Protein AF-A0A966WCS8-F1 (afdb_monomer_lite)

Structure (mmCIF, N/CA/C/O backbone):
data_AF-A0A966WCS8-F1
#
_entry.id   AF-A0A966WCS8-F1
#
loop_
_atom_site.group_PDB
_atom_site.id
_atom_site.type_symbol
_atom_site.label_atom_id
_atom_site.label_alt_id
_atom_site.label_comp_id
_atom_site.label_asym_id
_atom_site.label_entity_id
_atom_site.label_seq_id
_atom_site.pdbx_PDB_ins_code
_atom_site.Cartn_x
_atom_site.Cartn_y
_atom_site.Cartn_z
_atom_site.occupancy
_atom_site.B_iso_or_equiv
_atom_site.auth_seq_id
_atom_site.auth_comp_id
_atom_site.auth_asym_id
_atom_site.auth_atom_id
_atom_site.pdbx_PDB_model_num
ATOM 1 N N . MET A 1 1 ? 4.213 -10.749 -6.401 1.00 36.12 1 MET A N 1
ATOM 2 C CA . MET A 1 1 ? 3.581 -10.510 -7.724 1.00 36.12 1 MET A CA 1
ATOM 3 C C . MET A 1 1 ? 4.332 -9.460 -8.571 1.00 36.12 1 MET A C 1
ATOM 5 O O . MET A 1 1 ? 3.714 -8.663 -9.260 1.00 36.12 1 MET A O 1
ATOM 9 N N . THR A 1 2 ? 5.672 -9.452 -8.584 1.00 39.19 2 THR A N 1
ATOM 10 C CA . THR A 1 2 ? 6.488 -8.408 -9.252 1.00 39.19 2 THR A CA 1
ATOM 11 C C . THR A 1 2 ? 7.132 -8.843 -10.578 1.00 39.19 2 THR A C 1
ATOM 13 O O . THR A 1 2 ? 7.713 -8.009 -11.270 1.00 39.19 2 THR A O 1
ATOM 16 N N . GLU A 1 3 ? 6.999 -10.107 -10.990 1.00 34.00 3 GLU A N 1
ATOM 17 C CA . GLU A 1 3 ? 7.641 -10.619 -12.215 1.00 34.00 3 GLU A CA 1
ATOM 18 C C . GLU A 1 3 ? 6.890 -10.271 -13.515 1.00 34.00 3 GLU A C 1
ATOM 20 O O . GLU A 1 3 ? 7.510 -10.094 -14.566 1.00 34.00 3 GLU A O 1
ATOM 25 N N . SER A 1 4 ? 5.571 -10.062 -13.472 1.00 37.69 4 SER A N 1
ATOM 26 C CA . SER A 1 4 ? 4.762 -9.793 -14.675 1.00 37.69 4 SER A CA 1
ATOM 27 C C . SER A 1 4 ? 4.913 -8.360 -15.218 1.00 37.69 4 SER A C 1
ATOM 29 O O . SER A 1 4 ? 4.789 -8.132 -16.425 1.00 37.69 4 SER A O 1
ATOM 31 N N . ALA A 1 5 ? 5.249 -7.387 -14.362 1.00 37.53 5 ALA A N 1
ATOM 32 C CA . ALA A 1 5 ? 5.501 -5.999 -14.764 1.00 37.53 5 ALA A CA 1
ATOM 33 C C . ALA A 1 5 ? 6.917 -5.785 -15.335 1.00 37.53 5 ALA A C 1
ATOM 35 O O . ALA A 1 5 ? 7.112 -4.928 -16.201 1.00 37.53 5 ALA A O 1
ATOM 36 N N . LEU A 1 6 ? 7.888 -6.598 -14.902 1.00 37.97 6 LEU A N 1
ATOM 37 C CA . LEU A 1 6 ? 9.251 -6.613 -15.442 1.00 37.97 6 LEU A CA 1
ATOM 38 C C . LEU A 1 6 ? 9.284 -7.152 -16.879 1.00 37.97 6 LEU A C 1
ATOM 40 O O . LEU A 1 6 ? 10.002 -6.610 -17.719 1.00 37.97 6 LEU A O 1
ATOM 44 N N . SER A 1 7 ? 8.449 -8.145 -17.193 1.00 38.69 7 SER A N 1
ATOM 45 C CA . SER A 1 7 ? 8.475 -8.829 -18.491 1.00 38.69 7 SER A CA 1
ATOM 46 C C . SER A 1 7 ? 7.985 -7.952 -19.657 1.00 38.69 7 SER A C 1
ATOM 48 O O . SER A 1 7 ? 8.559 -7.977 -20.741 1.00 38.69 7 SER A O 1
ATOM 50 N N . GLY A 1 8 ? 6.987 -7.085 -19.440 1.00 36.97 8 GLY A N 1
ATOM 51 C CA . GLY A 1 8 ? 6.394 -6.268 -20.512 1.00 36.97 8 GLY A CA 1
ATOM 52 C C . GLY A 1 8 ? 7.256 -5.094 -21.000 1.00 36.97 8 GLY A C 1
ATOM 53 O O . GLY A 1 8 ? 7.259 -4.787 -22.189 1.00 36.97 8 GLY A O 1
ATOM 54 N N . VAL A 1 9 ? 8.007 -4.445 -20.104 1.00 42.06 9 VAL A N 1
ATOM 55 C CA . VAL A 1 9 ? 8.898 -3.317 -20.457 1.00 42.06 9 VAL A CA 1
ATOM 56 C C . VAL A 1 9 ? 10.275 -3.825 -20.889 1.00 42.06 9 VAL A C 1
ATOM 58 O O . VAL A 1 9 ? 10.873 -3.260 -21.808 1.00 42.06 9 VAL A O 1
ATOM 61 N N . ALA A 1 10 ? 10.733 -4.946 -20.314 1.00 39.53 10 ALA A N 1
ATOM 62 C CA . ALA A 1 10 ? 11.854 -5.699 -20.862 1.00 39.53 10 ALA A CA 1
ATOM 63 C C . ALA A 1 10 ? 11.559 -6.138 -22.302 1.00 39.53 10 ALA A C 1
ATOM 65 O O . ALA A 1 10 ? 12.435 -5.996 -23.143 1.00 39.53 10 ALA A O 1
ATOM 66 N N . LEU A 1 11 ? 10.326 -6.545 -22.632 1.00 39.50 11 LEU A N 1
ATOM 67 C CA . LEU A 1 11 ? 9.963 -6.928 -24.000 1.00 39.50 11 LEU A CA 1
ATOM 68 C C . LEU A 1 11 ? 10.114 -5.792 -25.019 1.00 39.50 11 LEU A C 1
ATOM 70 O O . LEU A 1 11 ? 10.495 -6.065 -26.147 1.00 39.50 11 LEU A O 1
ATOM 74 N N . ILE A 1 12 ? 9.850 -4.532 -24.656 1.00 42.00 12 ILE A N 1
ATOM 75 C CA . ILE A 1 12 ? 9.950 -3.399 -25.597 1.00 42.00 12 ILE A CA 1
ATOM 76 C C . ILE A 1 12 ? 11.420 -3.025 -25.837 1.00 42.00 12 ILE A C 1
ATOM 78 O O . ILE A 1 12 ? 11.830 -2.832 -26.981 1.00 42.00 12 ILE A O 1
ATOM 82 N N . GLY A 1 13 ? 12.237 -2.990 -24.778 1.00 37.19 13 GLY A N 1
ATOM 83 C CA . GLY A 1 13 ? 13.679 -2.749 -24.898 1.00 37.19 13 GLY A CA 1
ATOM 84 C C . GLY A 1 13 ? 14.424 -3.913 -25.559 1.00 37.19 13 GLY A C 1
ATOM 85 O O . GLY A 1 13 ? 15.289 -3.692 -26.402 1.00 37.19 13 GLY A O 1
ATOM 86 N N . VAL A 1 14 ? 14.055 -5.155 -25.232 1.00 41.53 14 VAL A N 1
ATOM 87 C CA . VAL A 1 14 ? 14.608 -6.370 -25.845 1.00 41.53 14 VAL A CA 1
ATOM 88 C C . VAL A 1 14 ? 14.119 -6.520 -27.279 1.00 41.53 14 VAL A C 1
ATOM 90 O O . VAL A 1 14 ? 14.928 -6.881 -28.112 1.00 41.53 14 VAL A O 1
ATOM 93 N N . ALA A 1 15 ? 12.876 -6.180 -27.633 1.00 38.44 15 ALA A N 1
ATOM 94 C CA . ALA A 1 15 ? 12.438 -6.208 -29.033 1.00 38.44 15 ALA A CA 1
ATOM 95 C C . ALA A 1 15 ? 13.204 -5.192 -29.892 1.00 38.44 15 ALA A C 1
ATOM 97 O O . ALA A 1 15 ? 13.593 -5.513 -31.009 1.00 38.44 15 ALA A O 1
ATOM 98 N N . PHE A 1 16 ? 13.494 -3.996 -29.371 1.00 39.81 16 PHE A N 1
ATOM 99 C CA . PHE A 1 16 ? 14.262 -2.996 -30.119 1.00 39.81 16 PHE A CA 1
ATOM 100 C C . PHE A 1 16 ? 15.740 -3.400 -30.279 1.00 39.81 16 PHE A C 1
ATOM 102 O O . PHE A 1 16 ? 16.301 -3.299 -31.368 1.00 39.81 16 PHE A O 1
ATOM 109 N N . VAL A 1 17 ? 16.356 -3.940 -29.220 1.00 41.38 17 VAL A N 1
ATOM 110 C CA . VAL A 1 17 ? 17.743 -4.445 -29.245 1.00 41.38 17 VAL A CA 1
ATOM 111 C C . VAL A 1 17 ? 17.863 -5.742 -30.062 1.00 41.38 17 VAL A C 1
ATOM 113 O O . VAL A 1 17 ? 18.801 -5.895 -30.838 1.00 41.38 17 VAL A O 1
ATOM 116 N N . SER A 1 18 ? 16.886 -6.644 -29.973 1.00 39.69 18 SER A N 1
ATOM 117 C CA . SER A 1 18 ? 16.835 -7.927 -30.691 1.00 39.69 18 SER A CA 1
ATOM 118 C C . SER A 1 18 ? 16.446 -7.776 -32.165 1.00 39.69 18 SER A C 1
ATOM 120 O O . SER A 1 18 ? 16.654 -8.701 -32.935 1.00 39.69 18 SER A O 1
ATOM 122 N N . VAL A 1 19 ? 15.936 -6.616 -32.598 1.00 42.25 19 VAL A N 1
ATOM 123 C CA . VAL A 1 19 ? 15.795 -6.270 -34.026 1.00 42.25 19 VAL A CA 1
ATOM 124 C C . VAL A 1 19 ? 17.042 -5.543 -34.540 1.00 42.25 19 VAL A C 1
ATOM 126 O O . VAL A 1 19 ? 17.493 -5.816 -35.650 1.00 42.25 19 VAL A O 1
ATOM 129 N N . ALA A 1 20 ? 17.664 -4.678 -33.733 1.00 42.25 20 ALA A N 1
ATOM 130 C CA . ALA A 1 20 ? 18.886 -3.976 -34.128 1.00 42.25 20 ALA A CA 1
ATOM 131 C C . ALA A 1 20 ? 20.083 -4.927 -34.318 1.00 42.25 20 ALA A C 1
ATOM 133 O O . ALA A 1 20 ? 20.841 -4.772 -35.273 1.00 42.25 20 ALA A O 1
ATOM 134 N N . ILE A 1 21 ? 20.229 -5.943 -33.460 1.00 42.12 21 ILE A N 1
ATOM 135 C CA . ILE A 1 21 ? 21.341 -6.906 -33.499 1.00 42.12 21 ILE A CA 1
ATOM 136 C C . ILE A 1 21 ? 21.350 -7.774 -34.777 1.00 42.12 21 ILE A C 1
ATOM 138 O O . ILE A 1 21 ? 22.389 -7.800 -35.429 1.00 42.12 21 ILE A O 1
ATOM 142 N N . PRO A 1 22 ? 20.263 -8.443 -35.214 1.00 42.22 22 PRO A N 1
ATOM 143 C CA . PRO A 1 22 ? 20.252 -9.212 -36.461 1.00 42.22 22 PRO A CA 1
ATOM 144 C C . PRO A 1 22 ? 20.226 -8.337 -37.718 1.00 42.22 22 PRO A C 1
ATOM 146 O O . PRO A 1 22 ? 20.652 -8.805 -38.766 1.00 42.22 22 PRO A O 1
ATOM 149 N N . VAL A 1 23 ? 19.805 -7.068 -37.645 1.00 44.75 23 VAL A N 1
ATOM 150 C CA . VAL A 1 23 ? 19.958 -6.124 -38.770 1.00 44.75 23 VAL A CA 1
ATOM 151 C C . VAL A 1 23 ? 21.422 -5.684 -38.921 1.00 44.75 23 VAL A C 1
ATOM 153 O O . VAL A 1 23 ? 21.929 -5.626 -40.040 1.00 44.75 23 VAL A O 1
ATOM 156 N N . LEU A 1 24 ? 22.141 -5.469 -37.812 1.00 40.41 24 LEU A N 1
ATOM 157 C CA . LEU A 1 24 ? 23.587 -5.201 -37.805 1.00 40.41 24 LEU A CA 1
ATOM 158 C C . LEU A 1 24 ? 24.421 -6.445 -38.174 1.00 40.41 24 LEU A C 1
ATOM 160 O O . LEU A 1 24 ? 25.346 -6.347 -38.980 1.00 40.41 24 LEU A O 1
ATOM 164 N N . LEU A 1 25 ? 24.075 -7.629 -37.657 1.00 41.50 25 LEU A N 1
ATOM 165 C CA . LEU A 1 25 ? 24.759 -8.897 -37.960 1.00 41.50 25 LEU A CA 1
ATOM 166 C C . LEU A 1 25 ? 24.387 -9.474 -39.330 1.00 41.50 25 LEU A C 1
ATOM 168 O O . LEU A 1 25 ? 25.244 -10.051 -39.990 1.00 41.50 25 LEU A O 1
ATOM 172 N N . GLY A 1 26 ? 23.152 -9.299 -39.797 1.00 37.06 26 GLY A N 1
ATOM 173 C CA . GLY A 1 26 ? 22.703 -9.749 -41.118 1.00 37.06 26 GLY A CA 1
ATOM 174 C C . GLY A 1 26 ? 23.324 -8.946 -42.261 1.00 37.06 26 GLY A C 1
ATOM 175 O O . GLY A 1 26 ? 23.607 -9.504 -43.319 1.00 37.06 26 GLY A O 1
ATOM 176 N N . ALA A 1 27 ? 23.622 -7.662 -42.034 1.00 39.38 27 ALA A N 1
ATOM 177 C CA . ALA A 1 27 ? 24.352 -6.833 -42.991 1.00 39.38 27 ALA A CA 1
ATOM 178 C C . ALA A 1 27 ? 25.872 -7.113 -42.996 1.00 39.38 27 ALA A C 1
ATOM 180 O O . ALA A 1 27 ? 26.503 -6.998 -44.046 1.00 39.38 27 ALA A O 1
ATOM 181 N N . GLY A 1 28 ? 26.461 -7.515 -41.860 1.00 34.84 28 GLY A N 1
ATOM 182 C CA . GLY A 1 28 ? 27.895 -7.833 -41.748 1.00 34.84 28 GLY A CA 1
ATOM 183 C C . GLY A 1 28 ? 28.271 -9.290 -42.069 1.00 34.84 28 GLY A C 1
ATOM 184 O O . GLY A 1 28 ? 29.339 -9.549 -42.620 1.00 34.84 28 GLY A O 1
ATOM 185 N N . GLY A 1 29 ? 27.394 -10.254 -41.775 1.00 31.64 29 GLY A N 1
ATOM 186 C CA . GLY A 1 29 ? 27.689 -11.691 -41.864 1.00 31.64 29 GLY A CA 1
ATOM 187 C C . GLY A 1 29 ? 27.755 -12.255 -43.285 1.00 31.64 29 GLY A C 1
ATOM 188 O O . GLY A 1 29 ? 28.424 -13.259 -43.519 1.00 31.64 29 GLY A O 1
ATOM 189 N N . VAL A 1 30 ? 27.127 -11.596 -44.263 1.00 39.91 30 VAL A N 1
ATOM 190 C CA . VAL A 1 30 ? 27.113 -12.068 -45.662 1.00 39.91 30 VAL A CA 1
ATOM 191 C C . VAL A 1 30 ? 28.394 -11.682 -46.425 1.00 39.91 30 VAL A C 1
ATOM 193 O O . VAL A 1 30 ? 28.677 -12.250 -47.477 1.00 39.91 30 VAL A O 1
ATOM 196 N N . LEU A 1 31 ? 29.227 -10.779 -45.892 1.00 42.94 31 LEU A N 1
ATOM 197 C CA . LEU A 1 31 ? 30.435 -10.301 -46.584 1.00 42.94 31 LEU A CA 1
ATOM 198 C C . LEU A 1 31 ? 31.734 -11.046 -46.230 1.00 42.94 31 LEU A C 1
ATOM 200 O O . LEU A 1 31 ? 32.722 -10.878 -46.941 1.00 42.94 31 LEU A O 1
ATOM 204 N N . LEU A 1 32 ? 31.753 -11.899 -45.199 1.00 39.53 32 LEU A N 1
ATOM 205 C CA . LEU A 1 32 ? 33.000 -12.505 -44.696 1.00 39.53 32 LEU A CA 1
ATOM 206 C C . LEU A 1 32 ? 33.247 -13.975 -45.087 1.00 39.53 32 LEU A C 1
ATOM 208 O O . LEU A 1 32 ? 34.338 -14.477 -44.833 1.00 39.53 32 LEU A O 1
ATOM 212 N N . PHE A 1 33 ? 32.320 -14.660 -45.769 1.00 35.84 33 PHE A N 1
ATOM 213 C CA . PHE A 1 33 ? 32.454 -16.103 -46.066 1.00 35.84 33 PHE A CA 1
ATOM 214 C C . PHE A 1 33 ? 32.724 -16.476 -47.537 1.00 35.84 33 PHE A C 1
ATOM 216 O O . PHE A 1 33 ? 32.383 -17.569 -47.983 1.00 35.84 33 PHE A O 1
ATOM 223 N N . GLY A 1 34 ? 33.370 -15.596 -48.310 1.00 35.66 34 GLY A N 1
ATOM 224 C CA . GLY A 1 34 ? 33.557 -15.803 -49.754 1.00 35.66 34 GLY A CA 1
ATOM 225 C C . GLY A 1 34 ? 34.909 -15.397 -50.339 1.00 35.66 34 GLY A C 1
ATOM 226 O O . GLY A 1 34 ? 34.974 -15.111 -51.529 1.00 35.66 34 GLY A O 1
ATOM 227 N N . ALA A 1 35 ? 35.989 -15.344 -49.558 1.00 37.88 35 ALA A N 1
ATOM 228 C CA . ALA A 1 35 ? 37.323 -15.019 -50.075 1.00 37.88 35 ALA A CA 1
ATOM 229 C C . ALA A 1 35 ? 38.174 -16.283 -50.314 1.00 37.88 35 ALA A C 1
ATOM 231 O O . ALA A 1 35 ? 39.239 -16.456 -49.728 1.00 37.88 35 ALA A O 1
ATOM 232 N N . ARG A 1 36 ? 37.721 -17.184 -51.197 1.00 44.34 36 ARG A N 1
ATOM 233 C CA . ARG A 1 36 ? 38.592 -18.198 -51.819 1.00 44.34 36 ARG A CA 1
ATOM 234 C C . ARG A 1 36 ? 38.595 -18.003 -53.335 1.00 44.34 36 ARG A C 1
ATOM 236 O O . ARG A 1 36 ? 37.586 -18.214 -53.994 1.00 44.34 36 ARG A O 1
ATOM 243 N N . MET A 1 37 ? 39.747 -17.531 -53.822 1.00 51.44 37 MET A N 1
ATOM 244 C CA . MET A 1 37 ? 40.228 -17.456 -55.210 1.00 51.44 37 MET A CA 1
ATOM 245 C C . MET A 1 37 ? 39.164 -17.397 -56.319 1.00 51.44 37 MET A C 1
ATOM 247 O O . MET A 1 37 ? 38.712 -18.419 -56.828 1.00 51.44 37 MET A O 1
ATOM 251 N N . VAL A 1 38 ? 38.863 -16.183 -56.795 1.00 45.56 38 VAL A N 1
ATOM 252 C CA . VAL A 1 38 ? 38.126 -15.973 -58.051 1.00 45.56 38 VAL A CA 1
ATOM 253 C C . VAL A 1 38 ? 39.102 -15.502 -59.147 1.00 45.56 38 VAL A C 1
ATOM 255 O O . VAL A 1 38 ? 39.787 -14.496 -58.950 1.00 45.56 38 VAL A O 1
ATOM 258 N N . PRO A 1 39 ? 39.183 -16.183 -60.309 1.00 47.06 39 PRO A N 1
ATOM 259 C CA . PRO A 1 39 ? 40.091 -15.825 -61.403 1.00 47.06 39 PRO A CA 1
ATOM 260 C C . PRO A 1 39 ? 39.791 -14.447 -62.019 1.00 47.06 39 PRO A C 1
ATOM 262 O O . PRO A 1 39 ? 38.630 -14.080 -62.224 1.00 47.06 39 PRO A O 1
ATOM 265 N N . ARG A 1 40 ? 40.850 -13.712 -62.398 1.00 49.25 40 ARG A N 1
ATOM 266 C CA . ARG A 1 40 ? 40.830 -12.312 -62.887 1.00 49.25 40 ARG A CA 1
ATOM 267 C C . ARG A 1 40 ? 39.899 -12.037 -64.084 1.00 49.25 40 ARG A C 1
ATOM 269 O O . ARG A 1 40 ? 39.460 -10.904 -64.261 1.00 49.25 40 ARG A O 1
ATOM 276 N N . TRP A 1 41 ? 39.522 -13.050 -64.864 1.00 47.69 41 TRP A N 1
ATOM 277 C CA . TRP A 1 41 ? 38.567 -12.919 -65.976 1.00 47.69 41 TRP A CA 1
ATOM 278 C C . TRP A 1 41 ? 37.109 -12.702 -65.512 1.00 47.69 41 TRP A C 1
ATOM 280 O O . TRP A 1 41 ? 36.365 -11.960 -66.158 1.00 47.69 41 TRP A O 1
ATOM 290 N N . ARG A 1 42 ? 36.702 -13.232 -64.346 1.00 50.72 42 ARG A N 1
ATOM 291 C CA . ARG A 1 42 ? 35.345 -13.018 -63.800 1.00 50.72 42 ARG A CA 1
ATOM 292 C C . ARG A 1 42 ? 35.129 -11.614 -63.225 1.00 50.72 42 ARG A C 1
ATOM 294 O O . ARG A 1 42 ? 34.003 -11.119 -63.259 1.00 50.72 42 ARG A 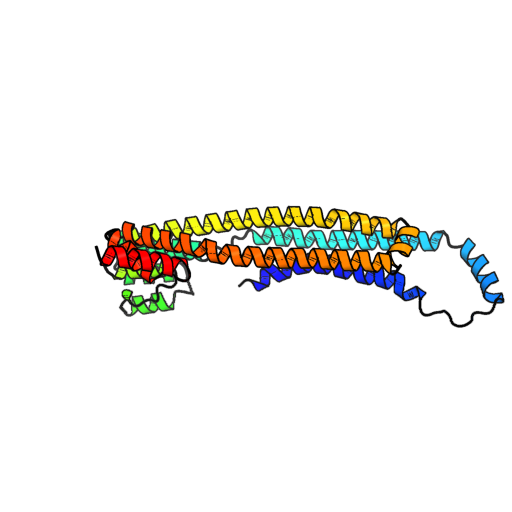O 1
ATOM 301 N N . LEU A 1 43 ? 36.187 -10.937 -62.772 1.00 51.12 43 LEU A N 1
ATOM 302 C CA . LEU A 1 43 ? 36.108 -9.555 -62.277 1.00 51.12 43 LEU A CA 1
ATOM 303 C C . LEU A 1 43 ? 35.738 -8.555 -63.383 1.00 51.12 43 LEU A C 1
ATOM 305 O O . LEU A 1 43 ? 34.981 -7.620 -63.131 1.00 51.12 43 LEU A O 1
ATOM 309 N N . ARG A 1 44 ? 36.183 -8.788 -64.624 1.00 49.38 44 ARG A N 1
ATOM 310 C CA . ARG A 1 44 ? 35.878 -7.904 -65.761 1.00 49.38 44 ARG A CA 1
ATOM 311 C C . ARG A 1 44 ? 34.414 -8.024 -66.212 1.00 49.38 44 ARG A C 1
ATOM 313 O O . ARG A 1 44 ? 33.792 -7.020 -66.546 1.00 49.38 44 ARG A O 1
ATOM 320 N N . HIS A 1 45 ? 33.826 -9.221 -66.118 1.00 51.25 45 HIS A N 1
ATOM 321 C CA . HIS A 1 45 ? 32.396 -9.429 -66.385 1.00 51.25 45 HIS A CA 1
ATOM 322 C C . HIS A 1 45 ? 31.479 -8.979 -65.234 1.00 51.25 45 HIS A C 1
ATOM 324 O O . HIS A 1 45 ? 30.359 -8.535 -65.488 1.00 51.25 45 HIS A O 1
ATOM 330 N N . MET A 1 46 ? 31.942 -9.028 -63.979 1.00 49.78 46 MET A N 1
ATOM 331 C CA . MET A 1 46 ? 31.189 -8.487 -62.838 1.00 49.78 46 MET A CA 1
ATOM 332 C C . MET A 1 46 ? 31.209 -6.954 -62.779 1.00 49.78 46 MET A C 1
ATOM 334 O O . MET A 1 46 ? 30.195 -6.359 -62.417 1.00 49.78 46 MET A O 1
ATOM 338 N N . ALA A 1 47 ? 32.302 -6.304 -63.193 1.00 48.62 47 ALA A N 1
ATOM 339 C CA . ALA A 1 47 ? 32.375 -4.843 -63.270 1.00 48.62 47 ALA A CA 1
ATOM 340 C C . ALA A 1 47 ? 31.366 -4.261 -64.280 1.00 48.62 47 ALA A C 1
ATOM 342 O O . ALA A 1 47 ? 30.704 -3.268 -63.989 1.00 48.62 47 ALA A O 1
ATOM 343 N N . LEU A 1 48 ? 31.154 -4.937 -65.417 1.00 46.97 48 LEU A N 1
ATOM 344 C CA . LEU A 1 48 ? 30.152 -4.529 -66.411 1.00 46.97 48 LEU A CA 1
ATOM 345 C C . LEU A 1 48 ? 28.705 -4.834 -65.983 1.00 46.97 48 LEU A C 1
ATOM 347 O O . LEU A 1 48 ? 27.791 -4.117 -66.384 1.00 46.97 48 LEU A O 1
ATOM 351 N N . ARG A 1 49 ? 28.471 -5.832 -65.115 1.00 46.88 49 ARG A N 1
ATOM 352 C CA . ARG A 1 49 ? 27.152 -6.033 -64.481 1.00 46.88 49 ARG A CA 1
ATOM 353 C C . ARG A 1 49 ? 26.861 -5.012 -63.373 1.00 46.88 49 ARG A C 1
ATOM 355 O O . ARG A 1 49 ? 25.702 -4.646 -63.207 1.00 46.88 49 ARG A O 1
ATOM 362 N N . ARG A 1 50 ? 27.882 -4.498 -62.674 1.00 45.19 50 ARG A N 1
ATOM 363 C CA . ARG A 1 50 ? 27.729 -3.471 -61.621 1.00 45.19 50 ARG A CA 1
ATOM 364 C C . ARG A 1 50 ? 27.314 -2.091 -62.134 1.00 45.19 50 ARG A C 1
ATOM 366 O O . ARG A 1 50 ? 26.745 -1.327 -61.365 1.00 45.19 50 ARG A O 1
ATOM 373 N N . LEU A 1 51 ? 27.530 -1.785 -63.413 1.00 45.50 51 LEU A N 1
ATOM 374 C CA . LEU A 1 51 ? 27.073 -0.527 -64.020 1.00 45.50 51 LEU A CA 1
ATOM 375 C C . LEU A 1 51 ? 25.600 -0.559 -64.463 1.00 45.50 51 LEU A C 1
ATOM 377 O O . LEU A 1 51 ? 25.035 0.487 -64.764 1.00 45.50 51 LEU A O 1
ATOM 381 N N . ARG A 1 52 ? 24.952 -1.734 -64.473 1.00 45.28 52 ARG A N 1
ATOM 382 C CA . ARG A 1 52 ? 23.558 -1.895 -64.929 1.00 45.28 52 ARG A CA 1
ATOM 383 C C . ARG A 1 52 ? 22.550 -2.114 -63.797 1.00 45.28 52 ARG A C 1
ATOM 385 O O . ARG A 1 52 ? 21.366 -2.286 -64.063 1.00 45.28 52 ARG A O 1
ATOM 392 N N . THR A 1 53 ? 22.992 -2.082 -62.539 1.00 44.38 53 THR A N 1
ATOM 393 C CA . THR A 1 53 ? 22.137 -2.318 -61.362 1.00 44.38 53 THR A CA 1
ATOM 394 C C . THR A 1 53 ? 22.138 -1.186 -60.320 1.00 44.38 53 THR A C 1
ATOM 396 O O . THR A 1 53 ? 22.149 -1.494 -59.129 1.00 44.38 53 THR A O 1
ATOM 399 N N . PRO A 1 54 ? 22.087 0.113 -60.677 1.00 45.62 54 PRO A N 1
ATOM 400 C CA . PRO A 1 54 ? 21.739 1.130 -59.683 1.00 45.62 54 PRO A CA 1
ATOM 401 C C . PRO A 1 54 ? 20.277 0.977 -59.216 1.00 45.62 54 PRO A C 1
ATOM 403 O O . PRO A 1 54 ? 19.962 1.296 -58.077 1.00 45.62 54 PRO A O 1
ATOM 406 N N . HIS A 1 55 ? 19.393 0.390 -60.035 1.00 43.03 55 HIS A N 1
ATOM 407 C CA . HIS A 1 55 ? 17.983 0.196 -59.673 1.00 43.03 55 HIS A CA 1
ATOM 408 C C . HIS A 1 55 ? 17.724 -0.948 -58.681 1.00 43.03 55 HIS A C 1
ATOM 410 O O . HIS A 1 55 ? 16.842 -0.819 -57.843 1.00 43.03 55 HIS A O 1
ATOM 416 N N . ALA A 1 56 ? 18.496 -2.039 -58.699 1.00 43.16 56 ALA A N 1
ATOM 417 C CA . ALA A 1 56 ? 18.228 -3.185 -57.819 1.00 43.16 56 ALA A CA 1
ATOM 418 C C . ALA A 1 56 ? 18.584 -2.910 -56.345 1.00 43.16 56 ALA A C 1
ATOM 420 O O . ALA A 1 56 ? 17.876 -3.353 -55.444 1.00 43.16 56 ALA A O 1
ATOM 421 N N . ALA A 1 57 ? 19.653 -2.146 -56.093 1.00 43.00 57 ALA A N 1
ATOM 422 C CA . ALA A 1 57 ? 20.051 -1.762 -54.739 1.00 43.00 57 ALA A CA 1
ATOM 423 C C . ALA A 1 57 ? 19.120 -0.690 -54.145 1.00 43.00 57 ALA A C 1
ATOM 425 O O . ALA A 1 57 ? 18.794 -0.754 -52.963 1.00 43.00 57 ALA A O 1
ATOM 426 N N . VAL A 1 58 ? 18.641 0.251 -54.968 1.00 47.00 58 VAL A N 1
ATOM 427 C CA . VAL A 1 58 ? 17.670 1.276 -54.547 1.00 47.00 58 VAL A CA 1
ATOM 428 C C . VAL A 1 58 ? 16.306 0.644 -54.238 1.00 47.00 58 VAL A C 1
ATOM 430 O O . VAL A 1 58 ? 15.728 0.936 -53.197 1.00 47.00 58 VAL A O 1
ATOM 433 N N . VAL A 1 59 ? 15.844 -0.306 -55.060 1.00 48.00 59 VAL A N 1
ATOM 434 C CA . VAL A 1 59 ? 14.583 -1.034 -54.823 1.00 48.00 59 VAL A CA 1
ATOM 435 C C . VAL A 1 59 ? 14.658 -1.919 -53.570 1.00 48.00 59 VAL A C 1
ATOM 437 O O . VAL A 1 59 ? 13.701 -1.972 -52.804 1.00 48.00 59 VAL A O 1
ATOM 440 N N . ALA A 1 60 ? 15.796 -2.565 -53.294 1.00 47.53 60 ALA A N 1
ATOM 441 C CA . ALA A 1 60 ? 15.965 -3.356 -52.070 1.00 47.53 60 ALA A CA 1
ATOM 442 C C . ALA A 1 60 ? 15.938 -2.494 -50.790 1.00 47.53 60 ALA A C 1
ATOM 444 O O . ALA A 1 60 ? 15.428 -2.934 -49.760 1.00 47.53 60 ALA A O 1
ATOM 445 N N . ILE A 1 61 ? 16.452 -1.261 -50.856 1.00 49.16 61 ILE A N 1
ATOM 446 C CA . ILE A 1 61 ? 16.448 -0.315 -49.731 1.00 49.16 61 ILE A CA 1
ATOM 447 C C . ILE A 1 61 ? 15.041 0.244 -49.478 1.00 49.16 61 ILE A C 1
ATOM 449 O O . ILE A 1 61 ? 14.643 0.348 -48.317 1.00 49.16 61 ILE A O 1
ATOM 453 N N . ASP A 1 62 ? 14.260 0.539 -50.522 1.00 48.53 62 ASP A N 1
ATOM 454 C CA . ASP A 1 62 ? 12.868 0.983 -50.355 1.00 48.53 62 ASP A CA 1
ATOM 455 C C . ASP A 1 62 ? 11.963 -0.131 -49.802 1.00 48.53 62 ASP A C 1
ATOM 457 O O . ASP A 1 62 ? 11.152 0.124 -48.910 1.00 48.53 62 ASP A O 1
ATOM 461 N N . ILE A 1 63 ? 12.169 -1.387 -50.216 1.00 52.75 63 ILE A N 1
ATOM 462 C CA . ILE A 1 63 ? 11.437 -2.541 -49.662 1.00 52.75 63 ILE A CA 1
ATOM 463 C C . ILE A 1 63 ? 11.785 -2.757 -48.179 1.00 52.75 63 ILE A C 1
ATOM 465 O O . ILE A 1 63 ? 10.890 -2.974 -47.358 1.00 52.75 63 ILE A O 1
ATOM 469 N N . ALA A 1 64 ? 13.064 -2.634 -47.804 1.00 48.62 64 ALA A N 1
ATOM 470 C CA . ALA A 1 64 ? 13.492 -2.735 -46.407 1.00 48.62 64 ALA A CA 1
ATOM 471 C C . ALA A 1 64 ? 12.930 -1.585 -45.549 1.00 48.62 64 ALA A C 1
ATOM 473 O O . ALA A 1 64 ? 12.518 -1.796 -44.406 1.00 48.62 64 ALA A O 1
ATOM 474 N N . ARG A 1 65 ? 12.851 -0.371 -46.108 1.00 49.22 65 ARG A N 1
ATOM 475 C CA . ARG A 1 65 ? 12.272 0.803 -45.445 1.00 49.22 65 ARG A CA 1
ATOM 476 C C . ARG A 1 65 ? 10.774 0.627 -45.199 1.00 49.22 65 ARG A C 1
ATOM 478 O O . ARG A 1 65 ? 10.308 0.899 -44.094 1.00 49.22 65 ARG A O 1
ATOM 485 N N . GLU A 1 66 ? 10.026 0.128 -46.180 1.00 47.75 66 GLU A N 1
ATOM 486 C CA . GLU A 1 66 ? 8.596 -0.148 -46.015 1.00 47.75 66 GLU A CA 1
ATOM 487 C C . GLU A 1 66 ? 8.316 -1.294 -45.036 1.00 47.75 66 GLU A C 1
ATOM 489 O O . GLU A 1 66 ? 7.354 -1.214 -44.268 1.00 47.75 66 GLU A O 1
ATOM 494 N N . GLN A 1 67 ? 9.156 -2.335 -45.010 1.00 52.44 67 GLN A N 1
ATOM 495 C CA . GLN A 1 67 ? 9.037 -3.425 -44.037 1.00 52.44 67 GLN A CA 1
ATOM 496 C C . GLN A 1 67 ? 9.300 -2.952 -42.606 1.00 52.44 67 GLN A C 1
ATOM 498 O O . GLN A 1 67 ? 8.533 -3.303 -41.711 1.00 52.44 67 GLN A O 1
ATOM 503 N N . VAL A 1 68 ? 10.309 -2.104 -42.387 1.00 49.94 68 VAL A N 1
ATOM 504 C CA . VAL A 1 68 ? 10.606 -1.525 -41.066 1.00 49.94 68 VAL A CA 1
ATOM 505 C C . VAL A 1 68 ? 9.482 -0.595 -40.603 1.00 49.94 68 VAL A C 1
ATOM 507 O O . VAL A 1 68 ? 9.053 -0.685 -39.454 1.00 49.94 68 VAL A O 1
ATOM 510 N N . VAL A 1 69 ? 8.938 0.245 -41.492 1.00 51.84 69 VAL A N 1
ATOM 511 C CA . VAL A 1 69 ? 7.818 1.145 -41.162 1.00 51.84 69 VAL A CA 1
ATOM 512 C C . VAL A 1 69 ? 6.541 0.359 -40.851 1.00 51.84 69 VAL A C 1
ATOM 514 O O . VAL A 1 69 ? 5.868 0.683 -39.871 1.00 51.84 69 VAL A O 1
ATOM 517 N N . ARG A 1 70 ? 6.227 -0.705 -41.607 1.00 53.56 70 ARG A N 1
ATOM 518 C CA . ARG A 1 70 ? 5.069 -1.583 -41.341 1.00 53.56 70 ARG A CA 1
ATOM 519 C C . ARG A 1 70 ? 5.232 -2.425 -40.076 1.00 53.56 70 ARG A C 1
ATOM 521 O O . ARG A 1 70 ? 4.261 -2.595 -39.345 1.00 53.56 70 ARG A O 1
ATOM 528 N N . HIS A 1 71 ? 6.436 -2.908 -39.767 1.00 52.12 71 HIS A N 1
ATOM 529 C CA . HIS A 1 71 ? 6.691 -3.601 -38.498 1.00 52.12 71 HIS A CA 1
ATOM 530 C C . HIS A 1 71 ? 6.601 -2.658 -37.297 1.00 52.12 71 HIS A C 1
ATOM 532 O O . HIS A 1 71 ? 5.990 -3.014 -36.293 1.00 52.12 71 HIS A O 1
ATOM 538 N N . LEU A 1 72 ? 7.129 -1.435 -37.405 1.00 47.00 72 LEU A N 1
ATOM 539 C CA . LEU A 1 72 ? 7.010 -0.427 -36.348 1.00 47.00 72 LEU A CA 1
ATOM 540 C C . LEU A 1 72 ? 5.550 -0.011 -36.121 1.00 47.00 72 LEU A C 1
ATOM 542 O O . LEU A 1 72 ? 5.092 0.008 -34.982 1.00 47.00 72 LEU A O 1
ATOM 546 N N . THR A 1 73 ? 4.782 0.253 -37.181 1.00 50.34 73 THR A N 1
ATOM 547 C CA . THR A 1 73 ? 3.355 0.618 -37.055 1.00 50.34 73 THR A CA 1
ATOM 548 C C . THR A 1 73 ? 2.472 -0.543 -36.581 1.00 50.34 73 THR A C 1
ATOM 550 O O . THR A 1 73 ? 1.540 -0.315 -35.803 1.00 50.34 73 THR A O 1
ATOM 553 N N . GLY A 1 74 ? 2.804 -1.786 -36.948 1.00 45.19 74 GLY A N 1
ATOM 554 C CA . GLY A 1 74 ? 2.154 -3.002 -36.442 1.00 45.19 74 GLY A CA 1
ATOM 555 C C . GLY A 1 74 ? 2.479 -3.335 -34.978 1.00 45.19 74 GLY A C 1
ATOM 556 O O . GLY A 1 74 ? 1.674 -3.972 -34.306 1.00 45.19 74 GLY A O 1
ATOM 557 N N . LEU A 1 75 ? 3.615 -2.865 -34.450 1.00 50.84 75 LEU A N 1
ATOM 558 C CA . LEU A 1 75 ? 3.992 -3.001 -33.035 1.00 50.84 75 LEU A CA 1
ATOM 559 C C . LEU A 1 75 ? 3.367 -1.917 -32.141 1.00 50.84 75 LEU A C 1
ATOM 561 O O . LEU A 1 75 ? 3.065 -2.178 -30.978 1.00 50.84 75 LEU A O 1
ATOM 565 N N . ILE A 1 76 ? 3.131 -0.713 -32.669 1.00 46.44 76 ILE A N 1
ATOM 566 C CA . ILE A 1 76 ? 2.626 0.435 -31.890 1.00 46.44 76 ILE A CA 1
ATOM 567 C C . ILE A 1 76 ? 1.113 0.336 -31.611 1.00 46.44 76 ILE A C 1
ATOM 569 O O . ILE A 1 76 ? 0.641 0.730 -30.541 1.00 46.44 76 ILE A O 1
ATOM 573 N N . THR A 1 77 ? 0.337 -0.234 -32.533 1.00 49.19 77 THR A N 1
ATOM 574 C CA . THR A 1 77 ? -1.125 -0.387 -32.411 1.00 49.19 77 THR A CA 1
ATOM 575 C C . THR A 1 77 ? -1.590 -1.348 -31.295 1.00 49.19 77 THR A C 1
ATOM 577 O O . THR A 1 77 ? -2.484 -0.960 -30.537 1.00 49.19 77 THR A O 1
ATOM 580 N N . PRO A 1 78 ? -0.991 -2.539 -31.077 1.00 46.41 78 PRO A N 1
ATOM 581 C CA . PRO A 1 78 ? -1.373 -3.421 -29.967 1.00 46.41 78 PRO A CA 1
ATOM 582 C C . PRO A 1 78 ? -0.843 -2.955 -28.601 1.00 46.41 78 PRO A C 1
ATOM 584 O O . PRO A 1 78 ? -1.398 -3.321 -27.564 1.00 46.41 78 PRO A O 1
ATOM 587 N N . VAL A 1 79 ? 0.211 -2.132 -28.565 1.00 51.25 79 VAL A N 1
ATOM 588 C CA . VAL A 1 79 ? 0.730 -1.547 -27.315 1.00 51.25 79 VAL A CA 1
ATOM 589 C C . VAL A 1 79 ? -0.249 -0.510 -26.761 1.00 51.25 79 VAL A C 1
ATOM 591 O O . VAL A 1 79 ? -0.530 -0.508 -25.563 1.00 51.25 79 VAL A O 1
ATOM 594 N N . ARG A 1 80 ? -0.855 0.310 -27.628 1.00 45.16 80 ARG A N 1
ATOM 595 C CA . ARG A 1 80 ? -1.826 1.337 -27.221 1.00 45.16 80 ARG A CA 1
ATOM 596 C C . ARG A 1 80 ? -3.125 0.739 -26.657 1.00 45.16 80 ARG A C 1
ATOM 598 O O . ARG A 1 80 ? -3.646 1.252 -25.671 1.00 45.16 80 ARG A O 1
ATOM 605 N N . SER A 1 81 ? -3.606 -0.381 -27.204 1.00 42.75 81 SER A N 1
ATOM 606 C CA . SER A 1 81 ? -4.808 -1.064 -26.694 1.00 42.75 81 SER A CA 1
ATOM 607 C C . SER A 1 81 ? -4.565 -1.826 -25.382 1.00 42.75 81 SER A C 1
ATOM 609 O O . SER A 1 81 ? -5.463 -1.903 -24.542 1.00 42.75 81 SER A O 1
ATOM 611 N N . ARG A 1 82 ? -3.339 -2.317 -25.143 1.00 47.38 82 ARG A N 1
ATOM 612 C CA . ARG A 1 82 ? -2.938 -2.919 -23.854 1.00 47.38 82 ARG A CA 1
ATOM 613 C C . ARG A 1 82 ? -2.723 -1.891 -22.742 1.00 47.38 82 ARG A C 1
ATOM 615 O O . ARG A 1 82 ? -2.965 -2.214 -21.584 1.00 47.38 82 ARG A O 1
ATOM 622 N N . ILE A 1 83 ? -2.310 -0.668 -23.076 1.00 50.12 83 ILE A N 1
ATOM 623 C CA . ILE A 1 83 ? -2.198 0.434 -22.106 1.00 50.12 83 ILE A CA 1
ATOM 624 C C . ILE A 1 83 ? -3.595 0.904 -21.670 1.00 50.12 83 ILE A C 1
ATOM 626 O O . ILE A 1 83 ? -3.828 1.054 -20.475 1.00 50.12 83 ILE A O 1
ATOM 630 N N . SER A 1 84 ? -4.552 1.021 -22.601 1.00 43.34 84 SER A N 1
ATOM 631 C CA . SER A 1 84 ? -5.938 1.392 -22.267 1.00 43.34 84 SER A CA 1
ATOM 632 C C . SER A 1 84 ? -6.684 0.327 -21.455 1.00 43.34 84 SER A C 1
ATOM 634 O O . SER A 1 84 ? -7.479 0.683 -20.593 1.00 43.34 84 SER A O 1
ATOM 636 N N . ARG A 1 85 ? -6.421 -0.974 -21.665 1.00 39.12 85 ARG A N 1
ATOM 637 C CA . ARG A 1 85 ? -7.025 -2.046 -20.842 1.00 39.12 85 ARG A CA 1
ATOM 638 C C . ARG A 1 85 ? -6.409 -2.196 -19.447 1.00 39.12 85 ARG A C 1
ATOM 640 O O . ARG A 1 85 ? -7.023 -2.827 -18.598 1.00 39.12 85 ARG A O 1
ATOM 647 N N . ARG A 1 86 ? -5.235 -1.610 -19.191 1.00 44.44 86 ARG A N 1
ATOM 648 C CA . ARG A 1 86 ? -4.577 -1.614 -17.870 1.00 44.44 86 ARG A CA 1
ATOM 649 C C . ARG A 1 86 ? -5.056 -0.511 -16.925 1.00 44.44 86 ARG A C 1
ATOM 651 O O . ARG A 1 86 ? -4.599 -0.464 -15.795 1.00 44.44 86 ARG A O 1
ATOM 658 N N . HIS A 1 87 ? -5.951 0.366 -17.379 1.00 38.84 87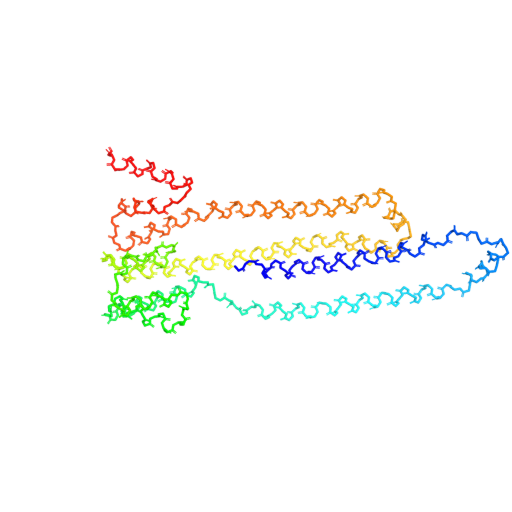 HIS A N 1
ATOM 659 C CA . HIS A 1 87 ? -6.644 1.323 -16.511 1.00 38.84 87 HIS A CA 1
ATOM 660 C C . HIS A 1 87 ? -7.856 0.722 -15.792 1.00 38.84 87 HIS A C 1
ATOM 662 O O . HIS A 1 87 ? -8.497 1.426 -15.018 1.00 38.84 87 HIS A O 1
ATOM 668 N N . HIS A 1 88 ? -8.157 -0.571 -15.984 1.00 39.22 88 HIS A N 1
ATOM 669 C CA . HIS A 1 88 ? -8.900 -1.285 -14.954 1.00 39.22 88 HIS A CA 1
ATOM 670 C C . HIS A 1 88 ? -7.978 -1.390 -13.743 1.00 39.22 88 HIS A C 1
ATOM 672 O O . HIS A 1 88 ? -7.088 -2.235 -13.705 1.00 39.22 88 HIS A O 1
ATOM 678 N N . VAL A 1 89 ? -8.153 -0.424 -12.842 1.00 48.69 89 VAL A N 1
ATOM 679 C CA . VAL A 1 89 ? -7.535 -0.321 -11.527 1.00 48.69 89 VAL A CA 1
ATOM 680 C C . VAL A 1 89 ? -7.676 -1.681 -10.860 1.00 48.69 89 VAL A C 1
ATOM 682 O O . VAL A 1 89 ? -8.756 -2.075 -10.429 1.00 48.69 89 VAL A O 1
ATOM 685 N N . GLU A 1 90 ? -6.588 -2.439 -10.871 1.00 53.09 90 GLU A N 1
ATOM 686 C CA . GLU A 1 90 ? -6.409 -3.574 -9.987 1.00 53.09 90 GLU A CA 1
ATOM 687 C C . GLU A 1 90 ? -6.403 -2.935 -8.595 1.00 53.09 90 GLU A C 1
ATOM 689 O O . GLU A 1 90 ? -5.409 -2.309 -8.224 1.00 53.09 90 GLU A O 1
ATOM 694 N N . GLN A 1 91 ? -7.566 -2.929 -7.922 1.00 62.94 91 GLN A N 1
ATOM 695 C CA . GLN A 1 91 ? -7.718 -2.316 -6.602 1.00 62.94 91 GLN A CA 1
ATOM 696 C C . GLN A 1 91 ? -6.562 -2.791 -5.743 1.00 62.94 91 GLN A C 1
ATOM 698 O O . GLN A 1 91 ? -6.312 -4.000 -5.630 1.00 62.94 91 GLN A O 1
ATOM 703 N N . SER A 1 92 ? -5.825 -1.831 -5.191 1.00 79.75 92 SER A N 1
ATOM 704 C CA . SER A 1 92 ? -4.690 -2.179 -4.353 1.00 79.75 92 SER A CA 1
ATOM 705 C C . SER A 1 92 ? -5.194 -3.047 -3.197 1.00 79.75 92 SER A C 1
ATOM 707 O O . SER A 1 92 ? -6.339 -2.930 -2.749 1.00 79.75 92 SER A O 1
ATOM 709 N N . ARG A 1 93 ? -4.359 -3.973 -2.722 1.00 86.44 93 ARG A N 1
ATOM 710 C CA . ARG A 1 93 ? -4.702 -4.806 -1.561 1.00 86.44 93 ARG A CA 1
ATOM 711 C C . ARG A 1 93 ? -5.193 -3.944 -0.389 1.00 86.44 93 ARG A C 1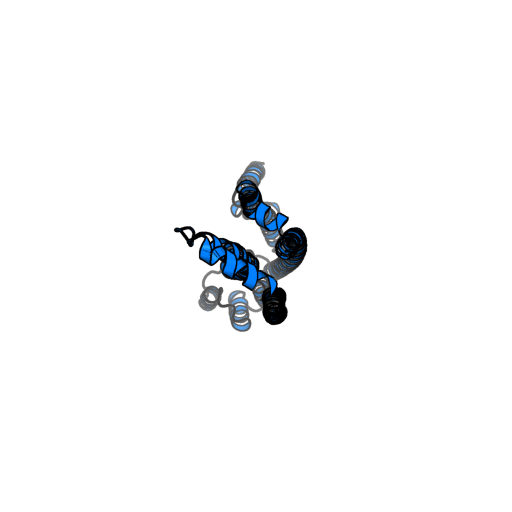
ATOM 713 O O . ARG A 1 93 ? -6.171 -4.311 0.250 1.00 86.44 93 ARG A O 1
ATOM 720 N N . ASP A 1 94 ? -4.575 -2.782 -0.196 1.00 89.44 94 ASP A N 1
ATOM 721 C CA . ASP A 1 94 ? -4.898 -1.828 0.863 1.00 89.44 94 ASP A CA 1
ATOM 722 C C . ASP A 1 94 ? -6.293 -1.205 0.697 1.00 89.44 94 ASP A C 1
ATOM 724 O O . ASP A 1 94 ? -7.018 -1.093 1.682 1.00 89.44 94 ASP A O 1
ATOM 728 N N . GLU A 1 95 ? -6.722 -0.881 -0.530 1.00 91.06 95 GLU A N 1
ATOM 729 C CA . GLU A 1 95 ? -8.101 -0.437 -0.808 1.00 91.06 95 GLU A CA 1
ATOM 730 C C . GLU A 1 95 ? -9.124 -1.516 -0.450 1.00 91.06 95 GLU A C 1
ATOM 732 O O . GLU A 1 95 ? -10.102 -1.231 0.240 1.00 91.06 95 GLU A O 1
ATOM 737 N N . ARG A 1 96 ? -8.871 -2.769 -0.848 1.00 92.25 96 ARG A N 1
ATOM 738 C CA . ARG A 1 96 ? -9.772 -3.890 -0.531 1.00 92.25 96 ARG A CA 1
ATOM 739 C C . ARG A 1 96 ? -9.852 -4.137 0.977 1.00 92.25 96 ARG A C 1
ATOM 741 O O . ARG A 1 96 ? -10.945 -4.296 1.515 1.00 92.25 96 ARG A O 1
ATOM 748 N N . CYS A 1 97 ? -8.715 -4.108 1.675 1.00 93.62 97 CYS A N 1
ATOM 749 C CA . CYS A 1 97 ? -8.680 -4.184 3.136 1.00 93.62 97 CYS A CA 1
ATOM 750 C C . CYS A 1 97 ? -9.449 -3.021 3.783 1.00 93.62 97 CYS A C 1
ATOM 752 O O . CYS A 1 97 ? -10.193 -3.237 4.739 1.00 93.62 97 CYS A O 1
ATOM 754 N N . ALA A 1 98 ? -9.309 -1.797 3.266 1.00 95.06 98 ALA A N 1
ATOM 755 C CA . ALA A 1 98 ? -10.023 -0.633 3.782 1.00 95.06 98 ALA A CA 1
ATOM 756 C C . ALA A 1 98 ? -11.546 -0.763 3.628 1.00 95.06 98 ALA A C 1
ATOM 758 O O . ALA A 1 98 ? -12.280 -0.429 4.555 1.00 95.06 98 ALA A O 1
ATOM 759 N N . ASP A 1 99 ? -12.025 -1.288 2.500 1.00 95.12 99 ASP A N 1
ATOM 760 C CA . ASP A 1 99 ? -13.458 -1.492 2.253 1.00 95.12 99 ASP A CA 1
ATOM 761 C C . ASP A 1 99 ? -14.066 -2.564 3.176 1.00 95.12 99 ASP A C 1
ATOM 763 O O . ASP A 1 99 ? -15.195 -2.410 3.671 1.00 95.12 99 ASP A O 1
ATOM 767 N N . VAL A 1 100 ? -13.295 -3.617 3.477 1.00 96.25 100 VAL A N 1
ATOM 768 C CA . VAL A 1 100 ? -13.651 -4.610 4.501 1.00 96.25 100 VAL A CA 1
ATOM 769 C C . VAL A 1 100 ? -13.725 -3.944 5.874 1.00 96.25 100 VAL A C 1
ATOM 771 O O . VAL A 1 100 ? -14.750 -4.067 6.543 1.00 96.25 100 VAL A O 1
ATOM 774 N N . LEU A 1 101 ? -12.697 -3.196 6.287 1.00 96.50 101 LEU A N 1
ATOM 775 C CA . LEU A 1 101 ? -12.660 -2.534 7.597 1.00 96.50 101 LEU A CA 1
ATOM 776 C C . LEU A 1 101 ? -13.777 -1.500 7.784 1.00 96.50 101 LEU A C 1
ATOM 778 O O . LEU A 1 101 ? -14.371 -1.453 8.856 1.00 96.50 101 LEU A O 1
ATOM 782 N N . ASP A 1 102 ? -14.126 -0.727 6.757 1.00 96.75 102 ASP A N 1
ATOM 783 C CA . ASP A 1 102 ? -15.271 0.193 6.810 1.00 96.75 102 ASP A CA 1
ATOM 784 C C . ASP A 1 102 ? -16.598 -0.549 6.960 1.00 96.75 102 ASP A C 1
ATOM 786 O O . ASP A 1 102 ? -17.509 -0.099 7.658 1.00 96.75 102 ASP A O 1
ATOM 790 N N . SER A 1 103 ? -16.720 -1.707 6.309 1.00 97.19 103 SER A N 1
ATOM 791 C CA . SER A 1 103 ? -17.898 -2.553 6.475 1.00 97.19 103 SER A CA 1
ATOM 792 C C . SER A 1 103 ? -17.979 -3.097 7.894 1.00 97.19 103 SER A C 1
ATOM 794 O O . SER A 1 103 ? -19.061 -3.064 8.472 1.00 97.19 103 SER A O 1
ATOM 796 N N . VAL A 1 104 ? -16.853 -3.513 8.480 1.00 97.44 104 VAL A N 1
ATOM 797 C CA . VAL A 1 104 ? -16.780 -3.902 9.895 1.00 97.44 104 VAL A CA 1
ATOM 798 C C . VAL A 1 104 ? -17.181 -2.734 10.793 1.00 97.44 104 VAL A C 1
ATOM 800 O O . VAL A 1 104 ? -18.084 -2.892 11.609 1.00 97.44 104 VAL A O 1
ATOM 803 N N . ALA A 1 105 ? -16.587 -1.552 10.610 1.00 96.94 105 ALA A N 1
ATOM 804 C CA . ALA A 1 105 ? -16.908 -0.352 11.381 1.00 96.94 105 ALA A CA 1
ATOM 805 C C . ALA A 1 105 ? -18.402 -0.009 11.325 1.00 96.94 105 ALA A C 1
ATOM 807 O O . ALA A 1 105 ? -19.019 0.307 12.344 1.00 96.94 105 ALA A O 1
ATOM 808 N N . ARG A 1 106 ? -19.008 -0.112 10.138 1.00 96.94 106 ARG A N 1
ATOM 809 C CA . ARG A 1 106 ? -20.439 0.119 9.943 1.00 96.94 106 ARG A CA 1
ATOM 810 C C . ARG A 1 106 ? -21.290 -0.885 10.717 1.00 96.94 106 ARG A C 1
ATOM 812 O O . ARG A 1 106 ? -22.204 -0.461 11.412 1.00 96.94 106 ARG A O 1
ATOM 819 N N . GLU A 1 107 ? -21.007 -2.183 10.622 1.00 97.25 107 GLU A N 1
ATOM 820 C CA . GLU A 1 107 ? -21.755 -3.210 11.369 1.00 97.25 107 GLU A CA 1
ATOM 821 C C . GLU A 1 107 ? -21.566 -3.053 12.890 1.00 97.25 107 GLU A C 1
ATOM 823 O O . GLU A 1 107 ? -22.525 -3.178 13.650 1.00 97.25 107 GLU A O 1
ATOM 828 N N . LEU A 1 108 ? -20.361 -2.690 13.343 1.00 96.75 108 LEU A N 1
ATOM 829 C CA . LEU A 1 108 ? -20.082 -2.376 14.748 1.00 96.75 108 LEU A CA 1
ATOM 830 C C . LEU A 1 108 ? -20.918 -1.185 15.243 1.00 96.75 108 LEU A C 1
ATOM 832 O O . LEU A 1 108 ? -21.494 -1.248 16.327 1.00 96.75 108 LEU A O 1
ATOM 836 N N . ARG A 1 109 ? -21.054 -0.118 14.440 1.00 95.88 109 ARG A N 1
ATOM 837 C CA . ARG A 1 109 ? -21.938 1.027 14.747 1.00 95.88 109 ARG A CA 1
ATOM 838 C C . ARG A 1 109 ? -23.417 0.634 14.811 1.00 95.88 109 ARG A C 1
ATOM 840 O O . ARG A 1 109 ? -24.178 1.276 15.528 1.00 95.88 109 ARG A O 1
ATOM 847 N N . LEU A 1 110 ? -23.819 -0.405 14.077 1.00 96.69 110 LEU A N 1
ATOM 848 C CA . LEU A 1 110 ? -25.166 -0.987 14.133 1.00 96.69 110 LEU A CA 1
ATOM 849 C C . LEU A 1 110 ? -25.361 -1.926 15.339 1.00 96.69 110 LEU A C 1
ATOM 851 O O . LEU A 1 110 ? -26.464 -2.429 15.543 1.00 96.69 110 LEU A O 1
ATOM 855 N N . GLY A 1 111 ? -24.321 -2.142 16.150 1.00 95.88 111 GLY A N 1
ATOM 856 C CA . GLY A 1 111 ? -24.363 -2.975 17.350 1.00 95.88 111 GLY A CA 1
ATOM 857 C C . GLY A 1 111 ? -24.031 -4.449 17.114 1.00 95.88 111 GLY A C 1
ATOM 858 O O . GLY A 1 111 ? -24.243 -5.263 18.012 1.00 95.88 111 GLY A O 1
ATOM 859 N N . ALA A 1 112 ? -23.517 -4.822 15.937 1.00 96.19 112 ALA A N 1
ATOM 860 C CA . ALA A 1 112 ? -23.030 -6.178 15.708 1.00 96.19 112 ALA A CA 1
ATOM 861 C C . ALA A 1 112 ? -21.782 -6.466 16.562 1.00 96.19 112 ALA A C 1
ATOM 863 O O . ALA A 1 112 ? -20.977 -5.575 16.839 1.00 96.19 112 ALA A O 1
ATOM 864 N N . SER A 1 113 ? -21.586 -7.729 16.950 1.00 95.69 113 SER A N 1
ATOM 865 C CA . SER A 1 113 ? -20.327 -8.150 17.571 1.00 95.69 113 SER A CA 1
ATOM 866 C C . SER A 1 113 ? -19.180 -8.087 16.559 1.00 95.69 113 SER A C 1
ATOM 868 O O . SER A 1 113 ? -19.399 -8.243 15.357 1.00 95.69 113 SER A O 1
ATOM 870 N N . LEU A 1 114 ? -17.943 -7.912 17.036 1.00 95.62 114 LEU A N 1
ATOM 871 C CA . LEU A 1 114 ? -16.755 -7.872 16.175 1.00 95.62 114 LEU A CA 1
ATOM 872 C C . LEU A 1 114 ? -16.640 -9.120 15.291 1.00 95.62 114 LEU A C 1
ATOM 874 O O . LEU A 1 114 ? -16.400 -8.998 14.093 1.00 95.62 114 LEU A O 1
ATOM 878 N N . HIS A 1 115 ? -16.874 -10.306 15.858 1.00 95.56 115 HIS A N 1
ATOM 879 C CA . HIS A 1 115 ? -16.861 -11.570 15.120 1.00 95.56 115 HIS A CA 1
ATOM 880 C C . HIS A 1 115 ? -17.907 -11.603 13.996 1.00 95.56 115 HIS A C 1
ATOM 882 O O . HIS A 1 115 ? -17.576 -11.964 12.867 1.00 95.56 115 HIS A O 1
ATOM 888 N N . ALA A 1 116 ? -19.147 -11.182 14.270 1.00 96.00 116 ALA A N 1
ATOM 889 C CA . ALA A 1 116 ? -20.217 -11.164 13.270 1.00 96.00 116 ALA A CA 1
ATOM 890 C C . ALA A 1 116 ? -19.974 -10.104 12.183 1.00 96.00 116 ALA A C 1
ATOM 892 O O . ALA A 1 116 ? -20.125 -10.388 10.993 1.00 96.00 116 ALA A O 1
ATOM 893 N N . ALA A 1 117 ? -19.551 -8.904 12.587 1.00 97.06 117 ALA A N 1
ATOM 894 C CA . ALA A 1 117 ? -19.198 -7.809 11.691 1.00 97.06 117 ALA A CA 1
ATOM 895 C C . ALA A 1 117 ? -18.069 -8.211 10.731 1.00 97.06 117 ALA A C 1
ATOM 897 O O . ALA A 1 117 ? -18.167 -7.980 9.526 1.00 97.06 117 ALA A O 1
ATOM 898 N N . LEU A 1 118 ? -17.023 -8.859 11.254 1.00 95.69 118 LEU A N 1
ATOM 899 C CA . LEU A 1 118 ? -15.864 -9.305 10.486 1.00 95.69 118 LEU A CA 1
ATOM 900 C C . LEU A 1 118 ? -16.212 -10.412 9.490 1.00 95.69 118 LEU A C 1
ATOM 902 O O . LEU A 1 118 ? -15.879 -10.292 8.312 1.00 95.69 118 LEU A O 1
ATOM 906 N N . ALA A 1 119 ? -16.919 -11.456 9.933 1.00 95.44 119 ALA A N 1
ATOM 907 C CA . ALA A 1 119 ? -17.339 -12.543 9.052 1.00 95.44 119 ALA A CA 1
ATOM 908 C C . ALA A 1 119 ? -18.232 -12.030 7.906 1.00 95.44 119 ALA A C 1
ATOM 910 O O . ALA A 1 119 ? -17.967 -12.325 6.741 1.00 95.44 119 ALA A O 1
ATOM 911 N N . SER A 1 120 ? -19.223 -11.191 8.230 1.00 95.12 120 SER A N 1
ATOM 912 C CA . SER A 1 120 ? -20.138 -10.582 7.253 1.00 95.12 120 SER A CA 1
ATOM 913 C C . SER A 1 120 ? -19.409 -9.676 6.255 1.00 95.12 120 SER A C 1
ATOM 915 O O . SER A 1 120 ? -19.678 -9.717 5.053 1.00 95.12 120 SER A O 1
ATOM 917 N N . ALA A 1 121 ? -18.450 -8.869 6.720 1.00 96.25 121 ALA A N 1
ATOM 918 C CA . ALA A 1 121 ? -17.676 -7.987 5.852 1.00 96.25 121 ALA A CA 1
ATOM 919 C C . ALA A 1 121 ? -16.775 -8.763 4.877 1.00 96.25 121 ALA A C 1
ATOM 921 O O . ALA A 1 121 ? -16.740 -8.423 3.694 1.00 96.25 121 ALA A O 1
ATOM 922 N N . ILE A 1 122 ? -16.077 -9.803 5.345 1.00 94.94 122 ILE A N 1
ATOM 923 C CA . ILE A 1 122 ? -15.191 -10.619 4.498 1.00 94.94 122 ILE A CA 1
ATOM 924 C C . ILE A 1 122 ? -15.994 -11.359 3.423 1.00 94.94 122 ILE A C 1
ATOM 926 O O . ILE A 1 122 ? -15.588 -11.374 2.261 1.00 94.94 122 ILE A O 1
ATOM 930 N N . GLU A 1 123 ? -17.147 -11.926 3.788 1.00 93.31 123 GLU A N 1
ATOM 931 C CA . GLU A 1 123 ? -18.036 -12.617 2.849 1.00 93.31 123 GLU A CA 1
ATOM 932 C C . GLU A 1 123 ? -18.597 -11.658 1.789 1.00 93.31 123 GLU A C 1
ATOM 934 O O . GLU A 1 123 ? -18.558 -11.952 0.593 1.00 93.31 123 GLU A O 1
ATOM 939 N N . ARG A 1 124 ? -19.041 -10.466 2.207 1.00 93.69 124 ARG A N 1
ATOM 940 C CA . ARG A 1 124 ? -19.593 -9.433 1.316 1.00 93.69 124 ARG A CA 1
ATOM 941 C C . ARG A 1 124 ? -18.595 -8.948 0.264 1.00 93.69 124 ARG A C 1
ATOM 943 O O . ARG A 1 124 ? -18.995 -8.693 -0.869 1.00 93.69 124 ARG A O 1
ATOM 950 N N . HIS A 1 125 ? -17.326 -8.798 0.639 1.00 92.44 125 HIS A N 1
ATOM 951 C CA . HIS A 1 125 ? -16.266 -8.297 -0.247 1.00 92.44 125 HIS A CA 1
ATOM 952 C C . HIS A 1 125 ? -15.471 -9.399 -0.953 1.00 92.44 125 HIS A C 1
ATOM 954 O O . HIS A 1 125 ? -14.564 -9.083 -1.717 1.00 92.44 125 HIS A O 1
ATOM 960 N N . GLN A 1 126 ? -15.800 -10.676 -0.717 1.00 88.31 126 GLN A N 1
ATOM 961 C CA . GLN A 1 126 ? -15.111 -11.837 -1.299 1.00 88.31 126 GLN A CA 1
ATOM 962 C C . GLN A 1 126 ? -13.584 -11.759 -1.126 1.00 88.31 126 GLN A C 1
ATOM 964 O O . GLN A 1 126 ? -12.810 -11.937 -2.067 1.00 88.31 126 GLN A O 1
ATOM 969 N N . PHE A 1 127 ? -13.136 -11.432 0.090 1.00 87.69 127 PHE A N 1
ATOM 970 C CA . PHE A 1 127 ? -11.715 -11.218 0.358 1.00 87.69 127 PHE A CA 1
ATOM 971 C C . PHE A 1 127 ? -11.007 -12.531 0.723 1.00 87.69 127 PHE A C 1
ATOM 973 O O . PHE A 1 127 ? -10.852 -12.875 1.897 1.00 87.69 127 PHE A O 1
ATOM 980 N N . ASP A 1 128 ? -10.580 -13.268 -0.308 1.00 88.06 128 ASP A N 1
ATOM 981 C CA . ASP A 1 128 ? -10.035 -14.632 -0.204 1.00 88.06 128 ASP A CA 1
ATOM 982 C C . ASP A 1 128 ? -8.876 -14.777 0.794 1.00 88.06 128 ASP A C 1
ATOM 984 O O . ASP A 1 128 ? -8.820 -15.743 1.557 1.00 88.06 128 ASP A O 1
ATOM 988 N N . GLU A 1 129 ? -7.979 -13.787 0.844 1.00 87.81 129 GLU A N 1
ATOM 989 C CA . GLU A 1 129 ? -6.813 -13.771 1.740 1.00 87.81 129 GLU A CA 1
ATOM 990 C C . GLU A 1 129 ? -7.198 -13.850 3.227 1.00 87.81 129 GLU A C 1
ATOM 992 O O . GLU A 1 129 ? -6.395 -14.294 4.048 1.00 87.81 129 GLU A O 1
ATOM 997 N N . TRP A 1 130 ? -8.416 -13.431 3.585 1.00 91.69 130 TRP A N 1
ATOM 998 C CA . TRP A 1 130 ? -8.926 -13.414 4.959 1.00 91.69 130 TRP A CA 1
ATOM 999 C C . TRP A 1 130 ? -10.034 -14.441 5.205 1.00 91.69 130 TRP A C 1
ATOM 1001 O O . TRP A 1 130 ? -10.677 -14.409 6.251 1.00 91.69 130 TRP A O 1
ATOM 1011 N N . GLN A 1 131 ? -10.257 -15.403 4.307 1.00 91.38 131 GLN A N 1
ATOM 1012 C CA . GLN A 1 131 ? -11.252 -16.453 4.561 1.00 91.38 131 GLN A CA 1
ATOM 1013 C C . GLN A 1 131 ? -10.948 -17.251 5.837 1.00 91.38 131 GLN A C 1
ATOM 1015 O O . GLN A 1 131 ? -11.862 -17.591 6.586 1.00 91.38 131 GLN A O 1
ATOM 1020 N N . TRP A 1 132 ? -9.670 -17.504 6.136 1.00 91.81 132 TRP A N 1
ATOM 1021 C CA . TRP A 1 132 ? -9.258 -18.143 7.392 1.00 91.81 132 TRP A CA 1
ATOM 1022 C C . TRP A 1 132 ? -9.678 -17.322 8.620 1.00 91.81 132 TRP A C 1
ATOM 1024 O O . TRP A 1 132 ? -10.065 -17.884 9.644 1.00 91.81 132 TRP A O 1
ATOM 1034 N N . LEU A 1 133 ? -9.650 -15.994 8.498 1.00 90.88 133 LEU A N 1
ATOM 1035 C CA . LEU A 1 133 ? -10.027 -15.065 9.549 1.00 90.88 133 LEU A CA 1
ATOM 1036 C C . LEU A 1 133 ? -11.550 -15.020 9.727 1.00 90.88 133 LEU A C 1
ATOM 1038 O O . LEU A 1 133 ? -12.033 -15.039 10.857 1.00 90.88 133 LEU A O 1
ATOM 1042 N N . ALA A 1 134 ? -12.310 -15.048 8.629 1.00 91.81 134 ALA A N 1
ATOM 1043 C CA . ALA A 1 134 ? -13.763 -15.203 8.682 1.00 91.81 134 ALA A CA 1
ATOM 1044 C C . ALA A 1 134 ? -14.165 -16.519 9.366 1.00 91.81 134 ALA A C 1
ATOM 1046 O O . ALA A 1 134 ? -15.060 -16.525 10.207 1.00 91.81 134 ALA A O 1
ATOM 1047 N N . GLN A 1 135 ? -13.471 -17.621 9.067 1.00 92.00 135 GLN A N 1
ATOM 1048 C CA . GLN A 1 135 ? -13.716 -18.909 9.720 1.00 92.00 135 GLN A CA 1
ATOM 1049 C C . GLN A 1 135 ? -13.396 -18.873 11.219 1.00 92.00 135 GLN A C 1
ATOM 1051 O O . GLN A 1 135 ? -14.192 -19.368 12.013 1.00 92.00 135 GLN A O 1
ATOM 1056 N N . ALA A 1 136 ? -12.268 -18.277 11.619 1.00 91.12 136 ALA A N 1
ATOM 1057 C CA . ALA A 1 136 ? -11.922 -18.093 13.031 1.00 91.12 136 ALA A CA 1
ATOM 1058 C C . ALA A 1 136 ? -12.988 -17.255 13.760 1.00 91.12 136 ALA A C 1
ATOM 1060 O O . ALA A 1 136 ? -13.460 -17.626 14.835 1.00 91.12 136 ALA A O 1
ATOM 1061 N N . ALA A 1 137 ? -13.453 -16.172 13.127 1.00 92.50 137 ALA A N 1
ATOM 1062 C CA . ALA A 1 137 ? -14.522 -15.337 13.658 1.00 92.50 137 ALA A CA 1
ATOM 1063 C C . ALA A 1 137 ? -15.847 -16.110 13.813 1.00 92.50 137 ALA A C 1
ATOM 1065 O O . ALA A 1 137 ? -16.504 -16.012 14.846 1.00 92.50 137 ALA A O 1
ATOM 1066 N N . GLN A 1 138 ? -16.224 -16.932 12.831 1.00 93.00 138 GLN A N 1
ATOM 1067 C CA . GLN A 1 138 ? -17.437 -17.758 12.893 1.00 93.00 138 GLN A CA 1
ATOM 1068 C C . GLN A 1 138 ? -17.372 -18.843 13.977 1.00 93.00 138 GLN A C 1
ATOM 1070 O O . GLN A 1 138 ? -18.396 -19.170 14.573 1.00 93.00 138 GLN A O 1
ATOM 1075 N N . ARG A 1 139 ? -16.183 -19.390 14.258 1.00 92.38 139 ARG A N 1
ATOM 1076 C CA . ARG A 1 139 ? -15.973 -20.367 15.342 1.00 92.38 139 ARG A CA 1
ATOM 1077 C C . ARG A 1 139 ? -15.942 -19.736 16.734 1.00 92.38 139 ARG A C 1
ATOM 1079 O O . ARG A 1 139 ? -16.019 -20.463 17.719 1.00 92.38 139 ARG A O 1
ATOM 1086 N N . GLY A 1 140 ? -15.846 -18.409 16.821 1.00 89.06 140 GLY A N 1
ATOM 1087 C CA . GLY A 1 140 ? -15.676 -17.703 18.090 1.00 89.06 140 GLY A CA 1
ATOM 1088 C C . GLY A 1 140 ? -14.247 -17.763 18.634 1.00 89.06 140 GLY A C 1
ATOM 1089 O O . GLY A 1 140 ? -14.046 -17.532 19.825 1.00 89.06 140 GLY A O 1
ATOM 1090 N N . ASP A 1 141 ? -13.259 -18.056 17.783 1.00 91.62 141 ASP A N 1
ATOM 1091 C CA . ASP A 1 141 ? -11.853 -18.083 18.182 1.00 91.62 141 ASP A CA 1
ATOM 1092 C C . ASP A 1 141 ? -11.400 -16.676 18.640 1.00 91.62 141 ASP A C 1
ATOM 1094 O O . ASP A 1 141 ? -11.925 -15.653 18.168 1.00 91.62 141 ASP A O 1
ATOM 1098 N N . PRO A 1 142 ? -10.435 -16.576 19.574 1.00 89.44 142 PRO A N 1
ATOM 1099 C CA . PRO A 1 142 ? -9.947 -15.287 20.044 1.00 89.44 142 PRO A CA 1
ATOM 1100 C C . PRO A 1 142 ? -9.234 -14.533 18.913 1.00 89.44 142 PRO A C 1
ATOM 1102 O O . PRO A 1 142 ? -8.167 -14.923 18.449 1.00 89.44 142 PRO A O 1
ATOM 1105 N N . LEU A 1 143 ? -9.794 -13.393 18.503 1.00 89.69 143 LEU A N 1
ATOM 1106 C CA . LEU A 1 143 ? -9.199 -12.535 17.467 1.00 89.69 143 LEU A CA 1
ATOM 1107 C C . LEU A 1 143 ? -7.961 -11.765 17.974 1.00 89.69 143 LEU A C 1
ATOM 1109 O O . LEU A 1 143 ? -7.255 -11.126 17.202 1.00 89.69 143 LEU A O 1
ATOM 1113 N N . THR A 1 144 ? -7.651 -11.840 19.267 1.00 87.31 144 THR A N 1
ATOM 1114 C CA . THR A 1 144 ? -6.441 -11.244 19.852 1.00 87.31 144 THR A CA 1
ATOM 1115 C C . THR A 1 144 ? -5.167 -12.013 19.499 1.00 87.31 144 THR A C 1
ATOM 1117 O O . THR A 1 144 ? -4.077 -11.458 19.598 1.00 87.31 144 THR A O 1
ATOM 1120 N N . THR A 1 145 ? -5.278 -13.278 19.074 1.00 81.50 145 THR A N 1
ATOM 1121 C CA . THR A 1 145 ? -4.126 -14.131 18.728 1.00 81.50 145 THR A CA 1
ATOM 1122 C C . THR A 1 145 ? -3.803 -14.137 17.236 1.00 81.50 145 THR A C 1
ATOM 1124 O O . THR A 1 145 ? -2.942 -14.895 16.794 1.00 81.50 145 THR A O 1
ATOM 1127 N N . ILE A 1 146 ? -4.508 -13.330 16.442 1.00 82.19 146 ILE A N 1
ATOM 1128 C CA . ILE A 1 146 ? -4.235 -13.165 15.014 1.00 82.19 146 ILE A CA 1
ATOM 1129 C C . ILE A 1 146 ? -2.842 -12.548 14.866 1.00 82.19 146 ILE A C 1
ATOM 1131 O O . ILE A 1 146 ? -2.538 -11.532 15.493 1.00 82.19 146 ILE A O 1
ATOM 1135 N N . GLY A 1 147 ? -2.002 -13.151 14.020 1.00 73.69 147 GLY A N 1
ATOM 1136 C CA . GLY A 1 147 ? -0.737 -12.547 13.608 1.00 73.69 147 GLY A CA 1
ATOM 1137 C C . GLY A 1 147 ? -0.999 -11.163 13.020 1.00 73.69 147 GLY A C 1
ATOM 1138 O O . GLY A 1 147 ? -1.687 -11.029 12.010 1.00 73.69 147 GLY A O 1
ATOM 1139 N N . ALA A 1 148 ? -0.503 -10.126 13.689 1.00 75.75 148 ALA A N 1
ATOM 1140 C CA . ALA A 1 148 ? -0.768 -8.744 13.322 1.00 75.75 148 ALA A CA 1
ATOM 1141 C C . ALA A 1 148 ? 0.282 -8.228 12.329 1.00 75.75 148 ALA A C 1
ATOM 1143 O O . ALA A 1 148 ? 0.945 -7.219 12.576 1.00 75.75 148 ALA A O 1
ATOM 1144 N N . ASP A 1 149 ? 0.465 -8.952 11.229 1.00 79.38 149 ASP A N 1
ATOM 1145 C CA . ASP A 1 149 ? 1.553 -8.719 10.274 1.00 79.38 149 ASP A CA 1
ATOM 1146 C C . ASP A 1 149 ? 1.357 -7.432 9.464 1.00 79.38 149 ASP A C 1
ATOM 1148 O O . ASP A 1 149 ? 2.329 -6.797 9.061 1.00 79.38 149 ASP A O 1
ATOM 1152 N N . ASP A 1 150 ? 0.107 -7.005 9.273 1.00 87.06 150 ASP A N 1
ATOM 1153 C CA . ASP A 1 150 ? -0.238 -5.763 8.585 1.00 87.06 150 ASP A CA 1
ATOM 1154 C C . ASP A 1 150 ? -1.146 -4.856 9.428 1.00 87.06 150 ASP A C 1
ATOM 1156 O O . ASP A 1 150 ? -1.701 -5.253 10.455 1.00 87.06 150 ASP A O 1
ATOM 1160 N N . LEU A 1 151 ? -1.283 -3.596 9.006 1.00 90.12 151 LEU A N 1
ATOM 1161 C CA . LEU A 1 151 ? -2.066 -2.584 9.723 1.00 90.12 151 LEU A CA 1
ATOM 1162 C C . LEU A 1 151 ? -3.529 -3.008 9.931 1.00 90.12 151 LEU A C 1
ATOM 1164 O O . LEU A 1 151 ? -4.149 -2.676 10.941 1.00 90.12 151 LEU A O 1
ATOM 1168 N N . ALA A 1 152 ? -4.080 -3.748 8.975 1.00 92.75 152 ALA A N 1
ATOM 1169 C CA . ALA A 1 152 ? -5.483 -4.109 8.940 1.00 92.75 152 ALA A CA 1
ATOM 1170 C C . ALA A 1 152 ? -5.801 -5.233 9.946 1.00 92.75 152 ALA A C 1
ATOM 1172 O O . ALA A 1 152 ? -6.699 -5.090 10.777 1.00 92.75 152 ALA A O 1
ATOM 1173 N N . THR A 1 153 ? -4.998 -6.301 9.952 1.00 92.00 153 THR A N 1
ATOM 1174 C CA . THR A 1 153 ? -5.052 -7.364 10.972 1.00 92.00 153 THR A CA 1
ATOM 1175 C C . THR A 1 153 ? -4.723 -6.828 12.368 1.00 92.00 153 THR A C 1
ATOM 1177 O O . THR A 1 153 ? -5.373 -7.211 13.341 1.00 92.00 153 THR A O 1
ATOM 1180 N N . ARG A 1 154 ? -3.804 -5.856 12.478 1.00 91.06 154 ARG A N 1
ATOM 1181 C CA . ARG A 1 154 ? -3.515 -5.140 13.733 1.00 91.06 154 ARG A CA 1
ATOM 1182 C C . ARG A 1 154 ? -4.726 -4.386 14.273 1.00 91.06 154 ARG A C 1
ATOM 1184 O O . ARG A 1 154 ? -4.986 -4.441 15.470 1.00 91.06 154 ARG A O 1
ATOM 1191 N N . ALA A 1 155 ? -5.466 -3.685 13.416 1.00 94.00 155 ALA A N 1
ATOM 1192 C CA . ALA A 1 155 ? -6.663 -2.954 13.825 1.00 94.00 155 ALA A CA 1
ATOM 1193 C C . ALA A 1 155 ? -7.744 -3.894 14.374 1.00 94.00 155 ALA A C 1
ATOM 1195 O O . ALA A 1 155 ? -8.382 -3.577 15.377 1.00 94.00 155 ALA A O 1
ATOM 1196 N N . ILE A 1 156 ? -7.897 -5.072 13.762 1.00 94.25 156 ILE A N 1
ATOM 1197 C CA . ILE A 1 156 ? -8.811 -6.123 14.229 1.00 94.25 156 ILE A CA 1
ATOM 1198 C C . ILE A 1 156 ? -8.356 -6.677 15.585 1.00 94.25 156 ILE A C 1
ATOM 1200 O O . ILE A 1 156 ? -9.178 -6.802 16.491 1.00 94.25 156 ILE A O 1
ATOM 1204 N N . ALA A 1 157 ? -7.061 -6.952 15.759 1.00 92.25 157 ALA A N 1
ATOM 1205 C CA . ALA A 1 157 ? -6.521 -7.401 17.041 1.00 92.25 157 ALA A CA 1
ATOM 1206 C C . ALA A 1 157 ? -6.738 -6.352 18.149 1.00 92.25 157 ALA A C 1
ATOM 1208 O O . ALA A 1 157 ? -7.215 -6.694 19.227 1.00 92.25 157 ALA A O 1
ATOM 1209 N N . LEU A 1 158 ? -6.493 -5.064 17.870 1.00 90.69 158 LEU A N 1
ATOM 1210 C CA . LEU A 1 158 ? -6.749 -3.968 18.818 1.00 90.69 158 LEU A CA 1
ATOM 1211 C C . LEU A 1 158 ? -8.231 -3.860 19.196 1.00 90.69 158 LEU A C 1
ATOM 1213 O O . LEU A 1 158 ? -8.558 -3.674 20.369 1.00 90.69 158 LEU A O 1
ATOM 1217 N N . ALA A 1 159 ? -9.126 -3.995 18.215 1.00 92.56 159 ALA A N 1
ATOM 1218 C CA . ALA A 1 159 ? -10.564 -4.042 18.454 1.00 92.56 159 ALA A CA 1
ATOM 1219 C C . ALA A 1 159 ? -10.945 -5.228 19.359 1.00 92.56 159 ALA A C 1
ATOM 1221 O O . ALA A 1 159 ? -11.752 -5.077 20.274 1.00 92.56 159 ALA A O 1
ATOM 1222 N N . ALA A 1 160 ? -10.330 -6.393 19.147 1.00 92.38 160 ALA A N 1
ATOM 1223 C CA . ALA A 1 160 ? -10.557 -7.591 19.952 1.00 92.38 160 ALA A CA 1
ATOM 1224 C C . ALA A 1 160 ? -9.991 -7.485 21.380 1.00 92.38 160 ALA A C 1
ATOM 1226 O O . ALA A 1 160 ? -10.539 -8.080 22.303 1.00 92.38 160 ALA A O 1
ATOM 1227 N N . GLU A 1 161 ? -8.927 -6.705 21.580 1.00 91.06 161 GLU A N 1
ATOM 1228 C CA . GLU A 1 161 ? -8.338 -6.413 22.895 1.00 91.06 161 GLU A CA 1
ATOM 1229 C C . GLU A 1 161 ? -9.198 -5.458 23.749 1.00 91.06 161 GLU A C 1
ATOM 1231 O O . GLU A 1 161 ? -8.821 -5.137 24.876 1.00 91.06 161 GLU A O 1
ATOM 1236 N N . GLY A 1 162 ? -10.349 -5.001 23.239 1.00 86.62 162 GLY A N 1
ATOM 1237 C CA . GLY A 1 162 ? -11.284 -4.136 23.963 1.00 86.62 162 GLY A CA 1
ATOM 1238 C C . GLY A 1 162 ? -11.001 -2.640 23.823 1.00 86.62 162 GLY A C 1
ATOM 1239 O O . GLY A 1 162 ? -11.545 -1.843 24.586 1.00 86.62 162 GLY A O 1
ATOM 1240 N N . CYS A 1 163 ? -10.159 -2.241 22.864 1.00 88.12 163 CYS A N 1
ATOM 1241 C CA . CYS A 1 163 ? -10.052 -0.836 22.467 1.00 88.12 163 CYS A CA 1
ATOM 1242 C C . CYS A 1 163 ? -11.324 -0.385 21.723 1.00 88.12 163 CYS A C 1
ATOM 1244 O O . CYS A 1 163 ? -12.186 -1.203 21.400 1.00 88.12 163 CYS A O 1
ATOM 1246 N N . ASP A 1 164 ? -11.439 0.909 21.407 1.00 93.44 164 ASP A N 1
ATOM 1247 C CA . ASP A 1 164 ? -12.545 1.402 20.577 1.00 93.44 164 ASP A CA 1
ATOM 1248 C C . ASP A 1 164 ? -12.476 0.770 19.175 1.00 93.44 164 ASP A C 1
ATOM 1250 O O . ASP A 1 164 ? -11.704 1.194 18.309 1.00 93.44 164 ASP A O 1
ATOM 1254 N N . ALA A 1 165 ? -13.272 -0.283 18.975 1.00 92.88 165 ALA A N 1
ATOM 1255 C CA . ALA A 1 165 ? -13.274 -1.107 17.775 1.00 92.88 165 ALA A CA 1
ATOM 1256 C C . ALA A 1 165 ? -13.706 -0.325 16.526 1.00 92.88 165 ALA A C 1
ATOM 1258 O O . ALA A 1 165 ? -13.168 -0.554 15.440 1.00 92.88 165 ALA A O 1
ATOM 1259 N N . VAL A 1 166 ? -14.639 0.623 16.675 1.00 95.25 166 VAL A N 1
ATOM 1260 C CA . VAL A 1 166 ? -15.096 1.477 15.571 1.00 95.25 166 VAL A CA 1
ATOM 1261 C C . VAL A 1 166 ? -13.975 2.435 15.182 1.00 95.25 166 VAL A C 1
ATOM 1263 O O . VAL A 1 166 ? -13.584 2.481 14.017 1.00 95.25 166 VAL A O 1
ATOM 1266 N N . CYS A 1 167 ? -13.383 3.141 16.150 1.00 93.81 167 CYS A N 1
ATOM 1267 C CA . CYS A 1 167 ? -12.283 4.063 15.859 1.00 93.81 167 CYS A CA 1
ATOM 1268 C C . CYS A 1 167 ? -11.044 3.347 15.303 1.00 93.81 167 CYS A C 1
ATOM 1270 O O . CYS A 1 167 ? -10.397 3.876 14.396 1.00 93.81 167 CYS A O 1
ATOM 1272 N N . ALA A 1 168 ? -10.713 2.154 15.807 1.00 93.81 168 ALA A N 1
ATOM 1273 C CA . ALA A 1 168 ? -9.586 1.364 15.318 1.00 93.81 168 ALA A CA 1
ATOM 1274 C C . ALA A 1 168 ? -9.774 0.963 13.846 1.00 93.81 168 ALA A C 1
ATOM 1276 O O . ALA A 1 168 ? -8.902 1.221 13.014 1.00 93.81 168 ALA A O 1
ATOM 1277 N N . THR A 1 169 ? -10.929 0.388 13.504 1.00 95.31 169 THR A N 1
ATOM 1278 C CA . THR A 1 169 ? -11.223 -0.063 12.134 1.00 95.31 169 THR A CA 1
ATOM 1279 C C . THR A 1 169 ? -11.314 1.108 11.149 1.00 95.31 169 THR A C 1
ATOM 1281 O O . THR A 1 169 ? -10.676 1.058 10.099 1.00 95.31 169 THR A O 1
ATOM 1284 N N . GLU A 1 170 ? -11.973 2.216 11.507 1.00 95.50 170 GLU A N 1
ATOM 1285 C CA . GLU A 1 170 ? -12.063 3.414 10.651 1.00 95.50 170 GLU A CA 1
ATOM 1286 C C . GLU A 1 170 ? -10.736 4.154 10.495 1.00 95.50 170 GLU A C 1
ATOM 1288 O O . GLU A 1 170 ? -10.450 4.737 9.444 1.00 95.50 170 GLU A O 1
ATOM 1293 N N . SER A 1 171 ? -9.920 4.208 11.550 1.00 93.62 171 SER A N 1
ATOM 1294 C CA . SER A 1 171 ? -8.610 4.843 11.441 1.00 93.62 171 SER A CA 1
ATOM 1295 C C . SER A 1 171 ? -7.694 4.027 10.539 1.00 93.62 171 SER A C 1
ATOM 1297 O O . SER A 1 171 ? -7.044 4.614 9.679 1.00 93.62 171 SER A O 1
ATOM 1299 N N . ALA A 1 172 ? -7.682 2.700 10.681 1.00 94.56 172 ALA A N 1
ATOM 1300 C CA . ALA A 1 172 ? -6.913 1.834 9.797 1.00 94.56 172 ALA A CA 1
ATOM 1301 C C . ALA A 1 172 ? -7.418 1.904 8.349 1.00 94.56 172 ALA A C 1
ATOM 1303 O O . ALA A 1 172 ? -6.605 2.065 7.446 1.00 94.56 172 ALA A O 1
ATOM 1304 N N . ALA A 1 173 ? -8.735 1.895 8.112 1.00 95.81 173 ALA A N 1
ATOM 1305 C CA . ALA A 1 173 ? -9.297 2.047 6.768 1.00 95.81 173 ALA A CA 1
ATOM 1306 C C . ALA A 1 173 ? -8.887 3.375 6.106 1.00 95.81 173 ALA A C 1
ATOM 1308 O O . ALA A 1 173 ? -8.488 3.398 4.940 1.00 95.81 173 ALA A O 1
ATOM 1309 N N . ARG A 1 174 ? -8.923 4.493 6.848 1.00 94.06 174 ARG A N 1
ATOM 1310 C CA . ARG A 1 174 ? -8.452 5.798 6.347 1.00 94.06 174 ARG A CA 1
ATOM 1311 C C . ARG A 1 174 ? -6.966 5.785 6.004 1.00 94.06 174 ARG A C 1
ATOM 1313 O O . ARG A 1 174 ? -6.597 6.291 4.948 1.00 94.06 174 ARG A O 1
ATOM 1320 N N . THR A 1 175 ? -6.134 5.207 6.867 1.00 92.94 175 THR A N 1
ATOM 1321 C CA . THR A 1 175 ? -4.692 5.093 6.624 1.00 92.94 175 THR A CA 1
ATOM 1322 C C . THR A 1 175 ? -4.396 4.213 5.411 1.00 92.94 175 THR A C 1
ATOM 1324 O O . THR A 1 175 ? -3.644 4.626 4.538 1.00 92.94 175 THR A O 1
ATOM 1327 N N . LEU A 1 176 ? -5.047 3.055 5.278 1.00 92.44 176 LEU A N 1
ATOM 1328 C CA . LEU A 1 176 ? -4.878 2.172 4.120 1.00 92.44 176 LEU A CA 1
ATOM 1329 C C . LEU A 1 176 ? -5.261 2.857 2.803 1.00 92.44 176 LEU A C 1
ATOM 1331 O O . LEU A 1 176 ? -4.540 2.727 1.819 1.00 92.44 176 LEU A O 1
ATOM 1335 N N . ARG A 1 177 ? -6.344 3.645 2.779 1.00 93.06 177 ARG A N 1
ATOM 1336 C CA . ARG A 1 177 ? -6.707 4.432 1.586 1.00 93.06 177 ARG A CA 1
ATOM 1337 C C . ARG A 1 177 ? -5.717 5.544 1.285 1.00 93.06 177 ARG A C 1
ATOM 1339 O O . ARG A 1 177 ? -5.414 5.777 0.119 1.00 93.06 177 ARG A O 1
ATOM 1346 N N . ALA A 1 178 ? -5.215 6.228 2.311 1.00 90.31 178 ALA A N 1
ATOM 1347 C CA . ALA A 1 178 ? -4.169 7.226 2.128 1.00 90.31 178 ALA A CA 1
ATOM 1348 C C . ALA A 1 178 ? -2.904 6.580 1.540 1.00 90.31 178 ALA A C 1
ATOM 1350 O O . ALA A 1 178 ? -2.364 7.082 0.557 1.00 90.31 178 ALA A O 1
ATOM 1351 N N . ASN A 1 179 ? -2.498 5.424 2.066 1.00 88.12 179 ASN A N 1
ATOM 1352 C CA . ASN A 1 179 ? -1.342 4.671 1.586 1.00 88.12 179 ASN A CA 1
ATOM 1353 C C . ASN A 1 179 ? -1.556 4.167 0.151 1.00 88.12 179 ASN A C 1
ATOM 1355 O O . ASN A 1 179 ? -0.660 4.307 -0.680 1.00 88.12 179 ASN A O 1
ATOM 1359 N N . ALA A 1 180 ? -2.755 3.685 -0.183 1.00 87.62 180 ALA A N 1
ATOM 1360 C CA . ALA A 1 180 ? -3.120 3.309 -1.546 1.00 87.62 180 ALA A CA 1
ATOM 1361 C C . ALA A 1 180 ? -3.067 4.496 -2.523 1.00 87.62 180 ALA A C 1
ATOM 1363 O O . ALA A 1 180 ? -2.508 4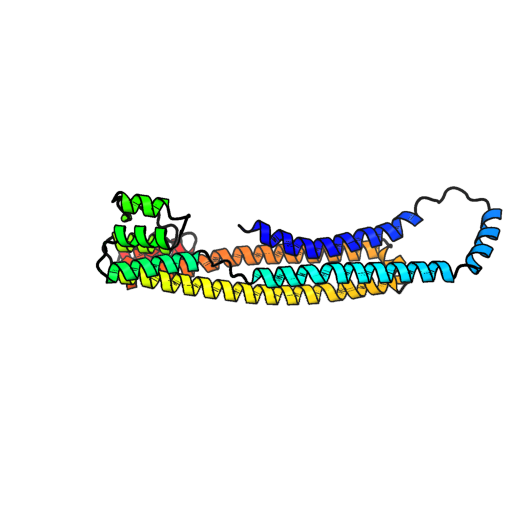.366 -3.613 1.00 87.62 180 ALA A O 1
ATOM 1364 N N . ALA A 1 181 ? -3.584 5.664 -2.127 1.00 88.25 181 ALA A N 1
ATOM 1365 C CA . ALA A 1 181 ? -3.537 6.879 -2.938 1.00 88.25 181 ALA A CA 1
ATOM 1366 C C . ALA A 1 181 ? -2.091 7.350 -3.166 1.00 88.25 181 ALA A C 1
ATOM 1368 O O . ALA A 1 181 ? -1.691 7.596 -4.303 1.00 88.25 181 ALA A O 1
ATOM 1369 N N . ILE A 1 182 ? -1.273 7.376 -2.109 1.00 85.56 182 ILE A N 1
ATOM 1370 C CA . ILE A 1 182 ? 0.159 7.696 -2.197 1.00 85.56 182 ILE A CA 1
ATOM 1371 C C . ILE A 1 182 ? 0.877 6.693 -3.107 1.00 85.56 182 ILE A C 1
ATOM 1373 O O . ILE A 1 182 ? 1.696 7.079 -3.947 1.00 85.56 182 ILE A O 1
ATOM 1377 N N . ALA A 1 183 ? 0.565 5.400 -2.987 1.00 83.69 183 ALA A N 1
ATOM 1378 C CA . ALA A 1 183 ? 1.129 4.372 -3.847 1.00 83.69 183 ALA A CA 1
ATOM 1379 C C . ALA A 1 183 ? 0.744 4.616 -5.312 1.00 83.69 183 ALA A C 1
ATOM 1381 O O . ALA A 1 183 ? 1.629 4.615 -6.172 1.00 83.69 183 ALA A O 1
ATOM 1382 N N . ALA A 1 184 ? -0.529 4.888 -5.604 1.00 83.38 184 ALA A N 1
ATOM 1383 C CA . ALA A 1 184 ? -1.010 5.196 -6.948 1.00 83.38 184 ALA A CA 1
ATOM 1384 C C . ALA A 1 184 ? -0.316 6.435 -7.544 1.00 83.38 184 ALA A C 1
ATOM 1386 O O . ALA A 1 184 ? 0.192 6.367 -8.669 1.00 83.38 184 ALA A O 1
ATOM 1387 N N . ASP A 1 185 ? -0.188 7.516 -6.772 1.00 86.06 185 ASP A N 1
ATOM 1388 C CA . ASP A 1 185 ? 0.511 8.739 -7.180 1.00 86.06 185 ASP A CA 1
ATOM 1389 C C . ASP A 1 185 ? 1.998 8.482 -7.441 1.00 86.06 185 ASP A C 1
ATOM 1391 O O . ASP A 1 185 ? 2.545 8.892 -8.471 1.00 86.06 185 ASP A O 1
ATOM 1395 N N . SER A 1 186 ? 2.660 7.722 -6.565 1.00 83.31 186 SER A N 1
ATOM 1396 C CA . SER A 1 186 ? 4.060 7.333 -6.754 1.00 83.31 186 SER A CA 1
ATOM 1397 C C . SER A 1 186 ? 4.242 6.485 -8.018 1.00 83.31 186 SER A C 1
ATOM 1399 O O . SER A 1 186 ? 5.201 6.671 -8.774 1.00 83.31 186 SER A O 1
ATOM 1401 N N . HIS A 1 187 ? 3.297 5.584 -8.304 1.00 81.62 187 HIS A N 1
ATOM 1402 C CA . HIS A 1 187 ? 3.300 4.758 -9.502 1.00 81.62 187 HIS A CA 1
ATOM 1403 C C . HIS A 1 187 ? 3.130 5.608 -10.762 1.00 81.62 187 HIS A C 1
ATOM 1405 O O . HIS A 1 187 ? 3.868 5.395 -11.730 1.00 81.62 187 HIS A O 1
ATOM 1411 N N . ALA A 1 188 ? 2.229 6.590 -10.743 1.00 81.62 188 ALA A N 1
ATOM 1412 C CA . ALA A 1 188 ? 2.037 7.534 -11.837 1.00 81.62 188 ALA A CA 1
ATOM 1413 C C . ALA A 1 188 ? 3.292 8.397 -12.071 1.00 81.62 188 ALA A C 1
ATOM 1415 O O . ALA A 1 188 ? 3.777 8.492 -13.203 1.00 81.62 188 ALA A O 1
ATOM 1416 N N . ALA A 1 189 ? 3.888 8.945 -11.010 1.00 80.25 189 ALA A N 1
ATOM 1417 C CA . ALA A 1 189 ? 5.103 9.757 -11.085 1.00 80.25 189 ALA A CA 1
ATOM 1418 C C . ALA A 1 189 ? 6.314 8.960 -11.611 1.00 80.25 189 ALA A C 1
ATOM 1420 O O . ALA A 1 189 ? 7.064 9.426 -12.480 1.00 80.25 189 ALA A O 1
ATOM 1421 N N . VAL A 1 190 ? 6.491 7.719 -11.143 1.00 79.75 190 VAL A N 1
ATOM 1422 C CA . VAL A 1 190 ? 7.544 6.817 -11.633 1.00 79.75 190 VAL A CA 1
ATOM 1423 C C . VAL A 1 190 ? 7.285 6.416 -13.083 1.00 79.75 190 VAL A C 1
ATOM 1425 O O . VAL A 1 190 ? 8.230 6.358 -13.873 1.00 79.75 190 VAL A O 1
ATOM 1428 N N . ALA A 1 191 ? 6.032 6.150 -13.464 1.00 75.00 191 ALA A N 1
ATOM 1429 C CA . ALA A 1 191 ? 5.677 5.847 -14.846 1.00 75.00 191 ALA A CA 1
ATOM 1430 C C . ALA A 1 191 ? 6.006 7.023 -15.774 1.00 75.00 191 ALA A C 1
ATOM 1432 O O . ALA A 1 191 ? 6.619 6.809 -16.822 1.00 75.00 191 ALA A O 1
ATOM 1433 N N . HIS A 1 192 ? 5.693 8.255 -15.363 1.00 78.44 192 HIS A N 1
ATOM 1434 C CA . HIS A 1 192 ? 6.039 9.451 -16.122 1.00 78.44 192 HIS A CA 1
ATOM 1435 C C . HIS A 1 192 ? 7.557 9.614 -16.259 1.00 78.44 192 HIS A C 1
ATOM 1437 O O . HIS A 1 192 ? 8.057 9.773 -17.374 1.00 78.44 192 HIS A O 1
ATOM 1443 N N . THR A 1 193 ? 8.301 9.512 -15.157 1.00 82.12 193 THR A N 1
ATOM 1444 C CA . THR A 1 193 ? 9.768 9.618 -15.175 1.00 82.12 193 THR A CA 1
ATOM 1445 C C . THR A 1 193 ? 10.387 8.557 -16.086 1.00 82.12 193 THR A C 1
ATOM 1447 O O . THR A 1 193 ? 11.245 8.864 -16.913 1.00 82.12 193 THR A O 1
ATOM 1450 N N . ARG A 1 194 ? 9.908 7.308 -16.008 1.00 79.00 194 ARG A N 1
ATOM 1451 C CA . ARG A 1 194 ? 10.359 6.218 -16.886 1.00 79.00 194 ARG A CA 1
ATOM 1452 C C . ARG A 1 194 ? 10.032 6.480 -18.349 1.00 79.00 194 ARG A C 1
ATOM 1454 O O . ARG A 1 194 ? 10.872 6.203 -19.201 1.00 79.00 194 ARG A O 1
ATOM 1461 N N . ALA A 1 195 ? 8.846 7.002 -18.650 1.00 76.19 195 ALA A N 1
ATOM 1462 C CA . ALA A 1 195 ? 8.481 7.371 -20.011 1.00 76.19 195 ALA A CA 1
ATOM 1463 C C . ALA A 1 195 ? 9.441 8.438 -20.562 1.00 76.19 195 ALA A C 1
ATOM 1465 O O . ALA A 1 195 ? 10.003 8.245 -21.639 1.00 76.19 195 ALA A O 1
ATOM 1466 N N . SER A 1 196 ? 9.719 9.491 -19.790 1.00 80.44 196 SER A N 1
ATOM 1467 C CA . SER A 1 196 ? 10.663 10.550 -20.168 1.00 80.44 196 SER A CA 1
ATOM 1468 C C . SER A 1 196 ? 12.086 10.018 -20.363 1.00 80.44 196 SER A C 1
ATOM 1470 O O . SER A 1 196 ? 12.723 10.304 -21.376 1.00 80.44 196 SER A O 1
ATOM 1472 N N . MET A 1 197 ? 12.575 9.182 -19.443 1.00 80.00 197 MET A N 1
ATOM 1473 C CA . MET A 1 197 ? 13.887 8.539 -19.564 1.00 80.00 197 MET A CA 1
ATOM 1474 C C . MET A 1 197 ? 13.982 7.646 -20.804 1.00 80.00 197 MET A C 1
ATOM 1476 O O . MET A 1 197 ? 15.000 7.662 -21.491 1.00 80.00 197 MET A O 1
ATOM 1480 N N . ASN A 1 198 ? 12.930 6.883 -21.110 1.00 77.62 198 ASN A N 1
ATOM 1481 C CA . ASN A 1 198 ? 12.898 6.027 -22.293 1.00 77.62 198 ASN A CA 1
ATOM 1482 C C . ASN A 1 198 ? 12.932 6.851 -23.583 1.00 77.62 198 ASN A C 1
ATOM 1484 O O . ASN A 1 198 ? 13.640 6.478 -24.515 1.00 77.62 198 ASN A O 1
ATOM 1488 N N . VAL A 1 199 ? 12.217 7.980 -23.633 1.00 81.19 199 VAL A N 1
ATOM 1489 C CA . VAL A 1 199 ? 12.267 8.904 -24.776 1.00 81.19 199 VAL A CA 1
ATOM 1490 C C . VAL A 1 199 ? 13.678 9.470 -24.946 1.00 81.19 199 VAL A C 1
ATOM 1492 O O . VAL A 1 199 ? 14.235 9.389 -26.039 1.00 81.19 199 VAL A O 1
ATOM 1495 N N . LEU A 1 200 ? 14.298 9.960 -23.869 1.00 80.88 200 LEU A N 1
ATOM 1496 C CA . LEU A 1 200 ? 15.662 10.500 -23.909 1.00 80.88 200 LEU A CA 1
ATOM 1497 C C . LEU A 1 200 ? 16.702 9.445 -24.312 1.00 80.88 200 LEU A C 1
ATOM 1499 O O . LEU A 1 200 ? 17.626 9.753 -25.059 1.00 80.88 200 LEU A O 1
ATOM 1503 N N . ALA A 1 201 ? 16.539 8.195 -23.872 1.00 77.88 201 ALA A N 1
ATOM 1504 C CA . ALA A 1 201 ? 17.416 7.093 -24.261 1.00 77.88 201 ALA A CA 1
ATOM 1505 C C . ALA A 1 201 ? 17.202 6.645 -25.718 1.00 77.88 201 ALA A C 1
ATOM 1507 O O . ALA A 1 201 ? 18.146 6.196 -26.369 1.00 77.88 201 ALA A O 1
ATOM 1508 N N . ALA A 1 202 ? 15.981 6.771 -26.246 1.00 76.06 202 ALA A N 1
ATOM 1509 C CA . ALA A 1 202 ? 15.666 6.392 -27.618 1.00 76.06 202 ALA A CA 1
ATOM 1510 C C . ALA A 1 202 ? 16.262 7.365 -28.646 1.00 76.06 202 ALA A C 1
ATOM 1512 O O . ALA A 1 202 ? 16.690 6.923 -29.709 1.00 76.06 202 ALA A O 1
ATOM 1513 N N . VAL A 1 203 ? 16.347 8.666 -28.341 1.00 82.56 203 VAL A N 1
ATOM 1514 C CA . VAL A 1 203 ? 16.813 9.684 -29.302 1.00 82.56 203 VAL A CA 1
ATOM 1515 C C . VAL A 1 203 ? 18.219 9.379 -29.856 1.00 82.56 203 VAL A C 1
ATOM 1517 O O . VAL A 1 203 ? 18.338 9.231 -31.075 1.00 82.56 203 VAL A O 1
ATOM 1520 N N . PRO A 1 204 ? 19.274 9.174 -29.041 1.00 80.56 204 PRO A N 1
ATOM 1521 C CA . PRO A 1 204 ? 20.603 8.842 -29.560 1.00 80.56 204 PRO A CA 1
ATOM 1522 C C . PRO A 1 204 ? 20.627 7.544 -30.373 1.00 80.56 204 PRO A C 1
ATOM 1524 O O . PRO A 1 204 ? 21.307 7.466 -31.393 1.00 80.56 204 PRO A O 1
ATOM 1527 N N . LEU A 1 205 ? 19.846 6.538 -29.962 1.00 78.62 205 LEU A N 1
ATOM 1528 C CA . LEU A 1 205 ? 19.743 5.261 -30.672 1.00 78.62 205 LEU A CA 1
ATOM 1529 C C . LEU A 1 205 ? 19.082 5.427 -32.042 1.00 78.62 205 LEU A C 1
ATOM 1531 O O . LEU A 1 205 ? 19.545 4.843 -33.019 1.00 78.62 205 LEU A O 1
ATOM 1535 N N . THR A 1 206 ? 18.034 6.248 -32.136 1.00 77.00 206 THR A N 1
ATOM 1536 C CA . THR A 1 206 ? 17.382 6.546 -33.418 1.00 77.00 206 THR A CA 1
ATOM 1537 C C . THR A 1 206 ? 18.307 7.304 -34.364 1.00 77.00 206 THR A C 1
ATOM 1539 O O . THR A 1 206 ? 18.358 6.968 -35.544 1.00 77.00 206 THR A O 1
ATOM 1542 N N . ILE A 1 207 ? 19.093 8.259 -33.854 1.00 80.88 207 ILE A N 1
ATOM 1543 C CA . ILE A 1 207 ? 20.081 9.000 -34.648 1.00 80.88 207 ILE A CA 1
ATOM 1544 C C . ILE A 1 207 ? 21.191 8.060 -35.131 1.00 80.88 207 ILE A C 1
ATOM 1546 O O . ILE A 1 207 ? 21.515 8.059 -36.317 1.00 80.88 207 ILE A O 1
ATOM 1550 N N . ALA A 1 208 ? 21.735 7.216 -34.2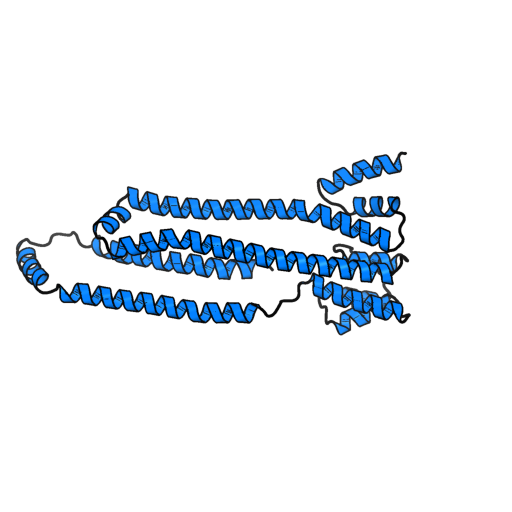50 1.00 76.88 208 ALA A N 1
ATOM 1551 C CA . ALA A 1 208 ? 22.760 6.240 -34.612 1.00 76.88 208 ALA A CA 1
ATOM 1552 C C . ALA A 1 208 ? 22.254 5.248 -35.672 1.00 76.88 208 ALA A C 1
ATOM 1554 O O . ALA A 1 208 ? 22.917 5.034 -36.686 1.00 76.88 208 ALA A O 1
ATOM 1555 N N . ALA A 1 209 ? 21.048 4.701 -35.490 1.00 78.19 209 ALA A N 1
ATOM 1556 C CA . ALA A 1 209 ? 20.421 3.820 -36.471 1.00 78.19 209 ALA A CA 1
ATOM 1557 C C . ALA A 1 209 ? 20.193 4.530 -37.816 1.00 78.19 209 ALA A C 1
ATOM 1559 O O . ALA A 1 209 ? 20.438 3.954 -38.876 1.00 78.19 209 ALA A O 1
ATOM 1560 N N . TRP A 1 210 ? 19.768 5.795 -37.788 1.00 83.12 210 TRP A N 1
ATOM 1561 C CA . TRP A 1 210 ? 19.570 6.593 -38.995 1.00 83.12 210 TRP A CA 1
ATOM 1562 C C . TRP A 1 210 ? 20.883 6.844 -39.753 1.00 83.12 210 TRP A C 1
ATOM 1564 O O . TRP A 1 210 ? 20.919 6.683 -40.975 1.00 83.12 210 TRP A O 1
ATOM 1574 N N . LEU A 1 211 ? 21.972 7.154 -39.041 1.00 79.12 211 LEU A N 1
ATOM 1575 C CA . LEU A 1 211 ? 23.310 7.321 -39.622 1.00 79.12 211 LEU A CA 1
ATOM 1576 C C . LEU A 1 211 ? 23.817 6.032 -40.277 1.00 79.12 211 LEU A C 1
ATOM 1578 O O . LEU A 1 211 ? 24.318 6.078 -41.397 1.00 79.12 211 LEU A O 1
ATOM 1582 N N . VAL A 1 212 ? 23.614 4.877 -39.636 1.00 78.31 212 VAL A N 1
ATOM 1583 C CA . VAL A 1 212 ? 23.970 3.559 -40.197 1.00 78.31 212 VAL A CA 1
ATOM 1584 C C . VAL A 1 212 ? 23.253 3.293 -41.526 1.00 78.31 212 VAL A C 1
ATOM 1586 O O . VAL A 1 212 ? 23.832 2.706 -42.437 1.00 78.31 212 VAL A O 1
ATOM 1589 N N . VAL A 1 213 ? 21.999 3.728 -41.675 1.00 81.31 213 VAL A N 1
ATOM 1590 C CA . VAL A 1 213 ? 21.242 3.539 -42.924 1.00 81.31 213 VAL A CA 1
ATOM 1591 C C . VAL A 1 213 ? 21.717 4.492 -44.023 1.00 81.31 213 VAL A C 1
ATOM 1593 O O . VAL A 1 213 ? 21.838 4.090 -45.182 1.00 81.31 213 VAL A O 1
ATOM 1596 N N . ARG A 1 214 ? 21.959 5.761 -43.679 1.00 82.56 214 ARG A N 1
ATOM 1597 C CA . ARG A 1 214 ? 22.233 6.834 -44.648 1.00 82.56 214 ARG A CA 1
ATOM 1598 C C . ARG A 1 214 ? 23.682 6.888 -45.113 1.00 82.56 214 ARG A C 1
ATOM 1600 O O . ARG A 1 214 ? 23.907 7.218 -46.274 1.00 82.56 214 ARG A O 1
ATOM 1607 N N . ASP A 1 215 ? 24.638 6.562 -44.250 1.00 82.75 215 ASP A N 1
ATOM 1608 C CA . ASP A 1 215 ? 26.059 6.782 -44.508 1.00 82.75 215 ASP A CA 1
ATOM 1609 C C . ASP A 1 215 ? 26.836 5.456 -44.600 1.00 82.75 215 ASP A C 1
ATOM 1611 O O . ASP A 1 215 ? 26.647 4.522 -43.816 1.00 82.75 215 ASP A O 1
ATOM 1615 N N . GLY A 1 216 ? 27.680 5.336 -45.625 1.00 81.44 216 GLY A N 1
ATOM 1616 C CA . GLY A 1 216 ? 28.592 4.204 -45.798 1.00 81.44 216 GLY A CA 1
ATOM 1617 C C . GLY A 1 216 ? 29.769 4.261 -44.823 1.00 81.44 216 GLY A C 1
ATOM 1618 O O . GLY A 1 216 ? 30.137 3.231 -44.263 1.00 81.44 216 GLY A O 1
ATOM 1619 N N . GLY A 1 217 ? 30.289 5.462 -44.545 1.00 82.94 217 GLY A N 1
ATOM 1620 C CA . GLY A 1 217 ? 31.409 5.653 -43.619 1.00 82.94 217 GLY A CA 1
ATOM 1621 C C . GLY A 1 217 ? 31.032 5.311 -42.177 1.00 82.94 217 GLY A C 1
ATOM 1622 O O . GLY A 1 217 ? 31.782 4.633 -41.478 1.00 82.94 217 GLY A O 1
ATOM 1623 N N . ALA A 1 218 ? 29.819 5.678 -41.751 1.00 78.56 218 ALA A N 1
ATOM 1624 C CA . ALA A 1 218 ? 29.289 5.287 -40.445 1.00 78.56 218 ALA A CA 1
ATOM 1625 C C . ALA A 1 218 ? 29.189 3.757 -40.287 1.00 78.56 218 ALA A C 1
ATOM 1627 O O . ALA A 1 218 ? 29.511 3.228 -39.225 1.00 78.56 218 ALA A O 1
ATOM 1628 N N . ARG A 1 219 ? 28.793 3.025 -41.339 1.00 82.69 219 ARG A N 1
ATOM 1629 C CA . ARG A 1 219 ? 28.729 1.551 -41.320 1.00 82.69 219 ARG A CA 1
ATOM 1630 C C . ARG A 1 219 ? 30.099 0.914 -41.146 1.00 82.69 219 ARG A C 1
ATOM 1632 O O . ARG A 1 219 ? 30.239 0.008 -40.329 1.00 82.69 219 ARG A O 1
ATOM 1639 N N . GLU A 1 220 ? 31.096 1.399 -41.878 1.00 83.12 220 GLU A N 1
ATOM 1640 C CA . GLU A 1 220 ? 32.477 0.932 -41.730 1.00 83.12 220 GLU A CA 1
ATOM 1641 C C . GLU A 1 220 ? 33.027 1.250 -40.334 1.00 83.12 220 GLU A C 1
ATOM 1643 O O . GLU A 1 220 ? 33.653 0.390 -39.716 1.00 83.12 220 GLU A O 1
ATOM 1648 N N . PHE A 1 221 ? 32.714 2.427 -39.781 1.00 82.81 221 PHE A N 1
ATOM 1649 C CA . PHE A 1 221 ? 33.084 2.784 -38.412 1.00 82.81 221 PHE A CA 1
ATOM 1650 C C . PHE A 1 221 ? 32.438 1.858 -37.375 1.00 82.81 221 PHE A C 1
ATOM 1652 O O . PHE A 1 221 ? 33.151 1.306 -36.542 1.00 82.81 221 PHE A O 1
ATOM 1659 N N . PHE A 1 222 ? 31.126 1.618 -37.427 1.00 81.88 222 PHE A N 1
ATOM 1660 C CA . PHE A 1 222 ? 30.460 0.715 -36.478 1.00 81.88 222 PHE A CA 1
ATOM 1661 C C . PHE A 1 222 ? 30.887 -0.754 -36.629 1.00 81.88 222 PHE A C 1
ATOM 1663 O O . PHE A 1 222 ? 30.837 -1.492 -35.649 1.00 81.88 222 PHE A O 1
ATOM 1670 N N . ALA A 1 223 ? 31.325 -1.173 -37.821 1.00 83.38 223 ALA A N 1
ATOM 1671 C CA . ALA A 1 223 ? 31.911 -2.496 -38.051 1.00 83.38 223 ALA A CA 1
ATOM 1672 C C . ALA A 1 223 ? 33.377 -2.594 -37.593 1.00 83.38 223 ALA A C 1
ATOM 1674 O O . ALA A 1 223 ? 33.883 -3.693 -37.362 1.00 83.38 223 ALA A O 1
ATOM 1675 N N . SER A 1 224 ? 34.070 -1.460 -37.460 1.00 87.50 224 SER A N 1
ATOM 1676 C CA . SER A 1 224 ? 35.453 -1.423 -36.997 1.00 87.50 224 SER A CA 1
ATOM 1677 C C . SER A 1 224 ? 35.563 -1.797 -35.508 1.00 87.50 224 SER A C 1
ATOM 1679 O O . SER A 1 224 ? 34.644 -1.518 -34.731 1.00 87.50 224 SER A O 1
ATOM 1681 N N . PRO A 1 225 ? 36.699 -2.372 -35.062 1.00 88.25 225 PRO A N 1
ATOM 1682 C CA . PRO A 1 225 ? 36.927 -2.696 -33.652 1.00 88.25 225 PRO A CA 1
ATOM 1683 C C . PRO A 1 225 ? 36.630 -1.551 -32.658 1.00 88.25 225 PRO A C 1
ATOM 1685 O O . PRO A 1 225 ? 35.959 -1.817 -31.657 1.00 88.25 225 PRO A O 1
ATOM 1688 N N . PRO A 1 226 ? 37.045 -0.284 -32.895 1.00 88.62 226 PRO A N 1
ATOM 1689 C CA . PRO A 1 226 ? 36.706 0.806 -31.980 1.00 88.62 226 PRO A CA 1
ATOM 1690 C C . PRO A 1 226 ? 35.207 1.148 -31.980 1.00 88.62 226 PRO A C 1
ATOM 1692 O O . PRO A 1 226 ? 34.656 1.440 -30.920 1.00 88.62 226 PRO A O 1
ATOM 1695 N N . GLY A 1 227 ? 34.518 1.059 -33.123 1.00 84.00 227 GLY A N 1
ATOM 1696 C CA . GLY A 1 227 ? 33.074 1.309 -33.197 1.00 84.00 227 GLY A CA 1
ATOM 1697 C C . GLY A 1 227 ? 32.244 0.247 -32.476 1.00 84.00 227 GLY A C 1
ATOM 1698 O O . GLY A 1 227 ? 31.318 0.590 -31.737 1.00 84.00 227 GLY A O 1
ATOM 1699 N N . VAL A 1 228 ? 32.623 -1.030 -32.598 1.00 83.75 228 VAL A N 1
ATOM 1700 C CA . VAL A 1 228 ? 32.034 -2.119 -31.800 1.00 83.75 228 VAL A CA 1
ATOM 1701 C C . VAL A 1 228 ? 32.259 -1.867 -30.308 1.00 83.75 228 VAL A C 1
ATOM 1703 O O . VAL A 1 228 ? 31.323 -2.001 -29.519 1.00 83.75 228 VAL A O 1
ATOM 1706 N N . GLY A 1 229 ? 33.462 -1.429 -29.922 1.00 86.50 229 GLY A N 1
ATOM 1707 C CA . GLY A 1 229 ? 33.777 -1.032 -28.548 1.00 86.50 229 GLY A CA 1
ATOM 1708 C C . GLY A 1 229 ? 32.855 0.071 -28.020 1.00 86.50 229 GLY A C 1
ATOM 1709 O O . GLY A 1 229 ? 32.322 -0.055 -26.919 1.00 86.50 229 GLY A O 1
ATOM 1710 N N . CYS A 1 230 ? 32.587 1.109 -28.819 1.00 84.56 230 CYS A N 1
ATOM 1711 C CA . CYS A 1 230 ? 31.640 2.169 -28.461 1.00 84.56 230 CYS A CA 1
ATOM 1712 C C . CYS A 1 230 ? 30.208 1.650 -28.266 1.00 84.56 230 CYS A C 1
ATOM 1714 O O . CYS A 1 230 ? 29.549 2.039 -27.302 1.00 84.56 230 CYS A O 1
ATOM 1716 N N . VAL A 1 231 ? 29.719 0.768 -29.143 1.00 81.75 231 VAL A N 1
ATOM 1717 C CA . VAL A 1 231 ? 28.362 0.204 -29.028 1.00 81.75 231 VAL A CA 1
ATOM 1718 C C . VAL A 1 231 ? 28.244 -0.680 -27.791 1.00 81.75 231 VAL A C 1
ATOM 1720 O O . VAL A 1 231 ? 27.333 -0.492 -26.984 1.00 81.75 231 VAL A O 1
ATOM 1723 N N . VAL A 1 232 ? 29.181 -1.614 -27.610 1.00 83.69 232 VAL A N 1
ATOM 1724 C CA . VAL A 1 232 ? 29.203 -2.513 -26.449 1.00 83.69 232 VAL A CA 1
ATOM 1725 C C . VAL A 1 232 ? 29.338 -1.707 -25.160 1.00 83.69 232 VAL A C 1
ATOM 1727 O O . VAL A 1 232 ? 28.582 -1.939 -24.219 1.00 83.69 232 VAL A O 1
ATOM 1730 N N . GLY A 1 233 ? 30.231 -0.716 -25.134 1.00 87.88 233 GLY A N 1
ATOM 1731 C CA . GLY A 1 233 ? 30.410 0.187 -24.001 1.00 87.88 233 GLY A CA 1
ATOM 1732 C C . GLY A 1 233 ? 29.143 0.977 -23.678 1.00 87.88 233 GLY A C 1
ATOM 1733 O O . GLY A 1 233 ? 28.729 1.019 -22.522 1.00 87.88 233 GLY A O 1
ATOM 1734 N N . GLY A 1 234 ? 28.471 1.536 -24.688 1.00 82.44 234 GLY A N 1
ATOM 1735 C CA . GLY A 1 234 ? 27.208 2.254 -24.512 1.00 82.44 234 GLY A CA 1
ATOM 1736 C C . GLY A 1 234 ? 26.092 1.366 -23.956 1.00 82.44 234 GLY A C 1
ATOM 1737 O O . GLY A 1 234 ? 25.407 1.753 -23.007 1.00 82.44 234 GLY A O 1
ATOM 1738 N N . VAL A 1 235 ? 25.939 0.148 -24.488 1.00 80.25 235 VAL A N 1
ATOM 1739 C CA . VAL A 1 235 ? 24.962 -0.835 -23.990 1.00 80.25 235 VAL A CA 1
ATOM 1740 C C . VAL A 1 235 ? 25.289 -1.255 -22.556 1.00 80.25 235 VAL A C 1
ATOM 1742 O O . VAL A 1 235 ? 24.389 -1.292 -21.714 1.00 80.25 235 VAL A O 1
ATOM 1745 N N . ALA A 1 236 ? 26.561 -1.525 -22.260 1.00 81.75 236 ALA A N 1
ATOM 1746 C CA . ALA A 1 236 ? 27.014 -1.915 -20.931 1.00 81.75 236 ALA A CA 1
ATOM 1747 C C . ALA A 1 236 ? 26.773 -0.801 -19.906 1.00 81.75 236 ALA A C 1
ATOM 1749 O O . ALA A 1 236 ? 26.206 -1.064 -18.847 1.00 81.75 236 ALA A O 1
ATOM 1750 N N . LEU A 1 237 ? 27.125 0.446 -20.230 1.00 87.19 237 LEU A N 1
ATOM 1751 C CA . LEU A 1 237 ? 26.933 1.590 -19.340 1.00 87.19 237 LEU A CA 1
ATOM 1752 C C . LEU A 1 237 ? 25.444 1.864 -19.094 1.00 87.19 237 LEU A C 1
ATOM 1754 O O . LEU A 1 237 ? 25.028 2.114 -17.963 1.00 87.19 237 LEU A O 1
ATOM 1758 N N . HIS A 1 238 ? 24.620 1.741 -20.135 1.00 83.00 238 HIS A N 1
ATOM 1759 C CA . HIS A 1 238 ? 23.173 1.882 -20.021 1.00 83.00 238 HIS A CA 1
ATOM 1760 C C . HIS A 1 238 ? 22.549 0.771 -19.156 1.00 83.00 238 HIS A C 1
ATOM 1762 O O . HIS A 1 238 ? 21.670 1.038 -18.332 1.00 83.00 238 HIS A O 1
ATOM 1768 N N . TRP A 1 239 ? 23.016 -0.473 -19.296 1.00 82.50 239 TRP A N 1
ATOM 1769 C CA . TRP A 1 239 ? 22.594 -1.584 -18.442 1.00 82.50 239 TRP A CA 1
ATOM 1770 C C . TRP A 1 239 ? 23.037 -1.387 -16.989 1.00 82.50 239 TRP A C 1
ATOM 1772 O O . TRP A 1 239 ? 22.230 -1.539 -16.070 1.00 82.50 239 TRP A O 1
ATOM 1782 N N . LEU A 1 240 ? 24.291 -0.981 -16.777 1.00 88.25 240 LEU A N 1
ATOM 1783 C CA . LEU A 1 240 ? 24.847 -0.709 -15.455 1.00 88.25 240 LEU A CA 1
ATOM 1784 C C . LEU A 1 240 ? 24.059 0.397 -14.743 1.00 88.25 240 LEU A C 1
ATOM 1786 O O . LEU A 1 240 ? 23.693 0.231 -13.581 1.00 88.25 240 LEU A O 1
ATOM 1790 N N . GLY A 1 241 ? 23.711 1.470 -15.460 1.00 82.62 241 GLY A N 1
ATOM 1791 C CA . GLY A 1 241 ? 22.856 2.539 -14.946 1.00 82.62 241 GLY A CA 1
ATOM 1792 C C . GLY A 1 241 ? 21.488 2.027 -14.489 1.00 82.62 241 GLY A C 1
ATOM 1793 O O . GLY A 1 241 ? 21.037 2.360 -13.393 1.00 82.62 241 GLY A O 1
ATOM 1794 N N . ARG A 1 242 ? 20.850 1.140 -15.265 1.00 80.06 242 ARG A N 1
ATOM 1795 C CA . ARG A 1 242 ? 19.575 0.515 -14.867 1.00 80.06 242 ARG A CA 1
ATOM 1796 C C . ARG A 1 242 ? 19.712 -0.355 -13.621 1.00 80.06 242 ARG A C 1
ATOM 1798 O O . ARG A 1 242 ? 18.882 -0.252 -12.718 1.00 80.06 242 ARG A O 1
ATOM 1805 N N . CYS A 1 243 ? 20.754 -1.178 -13.549 1.00 80.88 243 CYS A N 1
ATOM 1806 C CA . CYS A 1 243 ? 21.032 -2.012 -12.380 1.00 80.88 243 CYS A CA 1
ATOM 1807 C C . CYS A 1 243 ? 21.291 -1.167 -11.127 1.00 80.88 243 CYS A C 1
ATOM 1809 O O . CYS A 1 243 ? 20.783 -1.488 -10.052 1.00 80.88 243 CYS A O 1
ATOM 1811 N N . TRP A 1 244 ? 22.037 -0.071 -11.271 1.00 88.06 244 TRP A N 1
ATOM 1812 C CA . TRP A 1 244 ? 22.351 0.844 -10.180 1.00 88.06 244 TRP A CA 1
ATOM 1813 C C . TRP A 1 244 ? 21.098 1.538 -9.644 1.00 88.06 244 TRP A C 1
ATOM 1815 O O . TRP A 1 244 ? 20.825 1.474 -8.447 1.00 88.06 244 TRP A O 1
ATOM 1825 N N . VAL A 1 245 ? 20.272 2.108 -10.526 1.00 82.81 245 VAL A N 1
ATOM 1826 C CA . VAL A 1 245 ? 18.997 2.735 -10.139 1.00 82.81 245 VAL A CA 1
ATOM 1827 C C . VAL A 1 245 ? 18.056 1.716 -9.493 1.00 82.81 245 VAL A C 1
ATOM 1829 O O . VAL A 1 245 ? 17.452 2.007 -8.465 1.00 82.81 245 VAL A O 1
ATOM 1832 N N . ALA A 1 246 ? 17.966 0.494 -10.028 1.00 76.81 246 ALA A N 1
ATOM 1833 C CA . ALA A 1 246 ? 17.151 -0.566 -9.433 1.00 76.81 246 ALA A CA 1
ATOM 1834 C C . ALA A 1 246 ? 17.666 -1.017 -8.057 1.00 76.81 246 ALA A C 1
ATOM 1836 O O . ALA A 1 246 ? 16.887 -1.466 -7.216 1.00 76.81 246 ALA A O 1
ATOM 1837 N N . ARG A 1 247 ? 18.977 -0.937 -7.810 1.00 83.06 247 ARG A N 1
ATOM 1838 C CA . ARG A 1 247 ? 19.563 -1.199 -6.493 1.00 83.06 247 ARG A CA 1
ATOM 1839 C C . ARG A 1 247 ? 19.244 -0.065 -5.517 1.00 83.06 247 ARG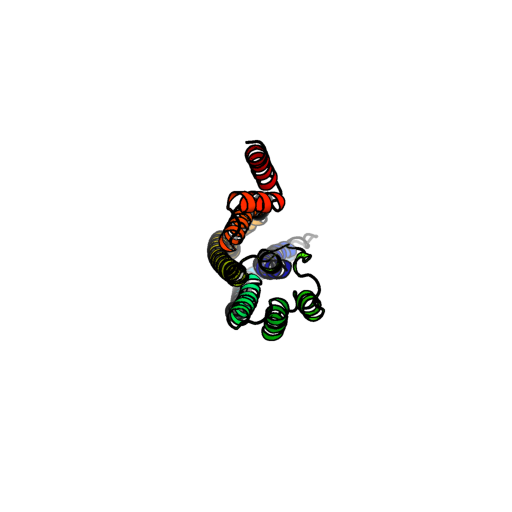 A C 1
ATOM 1841 O O . ARG A 1 247 ? 18.719 -0.355 -4.449 1.00 83.06 247 ARG A O 1
ATOM 1848 N N . LEU A 1 248 ? 19.477 1.192 -5.899 1.00 83.06 248 LEU A N 1
ATOM 1849 C CA . LEU A 1 248 ? 19.174 2.357 -5.057 1.00 83.06 248 LEU A CA 1
ATOM 1850 C C . LEU A 1 248 ? 17.688 2.441 -4.697 1.00 83.06 248 LEU A C 1
ATOM 1852 O O . LEU A 1 248 ? 17.348 2.629 -3.536 1.00 83.06 248 LEU A O 1
ATOM 1856 N N . ALA A 1 249 ? 16.799 2.227 -5.670 1.00 77.00 249 ALA A N 1
ATOM 1857 C CA . ALA A 1 249 ? 15.358 2.259 -5.437 1.00 77.00 249 ALA A CA 1
ATOM 1858 C C . ALA A 1 249 ? 14.882 1.146 -4.489 1.00 77.00 249 ALA A C 1
ATOM 1860 O O . ALA A 1 249 ? 13.923 1.340 -3.749 1.00 77.00 249 ALA A O 1
ATOM 1861 N N . ARG A 1 250 ? 15.534 -0.027 -4.503 1.00 74.31 250 ARG A N 1
ATOM 1862 C CA . ARG A 1 250 ? 15.226 -1.112 -3.557 1.00 74.31 250 ARG A CA 1
ATOM 1863 C C . ARG A 1 250 ? 15.682 -0.782 -2.142 1.00 74.31 250 ARG A C 1
ATOM 1865 O O . ARG A 1 250 ? 14.952 -1.086 -1.207 1.00 74.31 250 ARG A O 1
ATOM 1872 N N . GLU A 1 251 ? 16.856 -0.175 -2.003 1.00 77.06 251 GLU A N 1
ATOM 1873 C CA . GLU A 1 251 ? 17.393 0.207 -0.697 1.00 77.06 251 GLU A CA 1
ATOM 1874 C C . GLU A 1 251 ? 16.566 1.333 -0.066 1.00 77.06 251 GLU A C 1
ATOM 1876 O O . GLU A 1 251 ? 16.125 1.207 1.072 1.00 77.06 251 GLU A O 1
ATOM 1881 N N . ALA A 1 252 ? 16.252 2.377 -0.841 1.00 73.56 252 ALA A N 1
ATOM 1882 C CA . ALA A 1 252 ? 15.436 3.500 -0.381 1.00 73.56 252 ALA A CA 1
ATOM 1883 C C . ALA A 1 252 ? 14.057 3.045 0.131 1.00 73.56 252 ALA A C 1
ATOM 1885 O O . ALA A 1 252 ? 13.651 3.429 1.224 1.00 73.56 252 ALA A O 1
ATOM 1886 N N . ARG A 1 253 ? 13.386 2.141 -0.599 1.00 68.94 253 ARG A N 1
ATOM 1887 C CA . ARG A 1 253 ? 12.069 1.605 -0.208 1.00 68.94 253 ARG A CA 1
ATOM 1888 C C . ARG A 1 253 ? 12.063 0.891 1.143 1.00 68.94 253 ARG A C 1
ATOM 1890 O O . ARG A 1 253 ? 11.045 0.920 1.821 1.00 68.94 253 ARG A O 1
ATOM 1897 N N . ARG A 1 254 ? 13.153 0.217 1.525 1.00 63.19 254 ARG A N 1
ATOM 1898 C CA . ARG A 1 254 ? 13.212 -0.508 2.807 1.00 63.19 254 ARG A CA 1
ATOM 1899 C C . ARG A 1 254 ? 13.251 0.450 3.990 1.00 63.19 254 ARG A C 1
ATOM 1901 O O . ARG A 1 254 ? 12.550 0.232 4.970 1.00 63.19 254 ARG A O 1
ATOM 1908 N N . THR A 1 255 ? 14.053 1.502 3.883 1.00 61.47 255 THR A N 1
ATOM 1909 C CA . THR A 1 255 ? 14.195 2.505 4.943 1.00 61.47 255 THR A CA 1
ATOM 1910 C C . THR A 1 255 ? 12.958 3.395 5.041 1.00 61.47 255 THR A C 1
ATOM 1912 O O . THR A 1 255 ? 12.540 3.746 6.140 1.00 61.47 255 THR A O 1
ATOM 1915 N N . GLU A 1 256 ? 12.347 3.723 3.901 1.00 66.19 256 GLU A N 1
ATOM 1916 C CA . GLU A 1 256 ? 11.179 4.603 3.826 1.00 66.19 256 GLU A CA 1
ATOM 1917 C C . GLU A 1 256 ? 9.888 3.948 4.338 1.00 66.19 256 GLU A C 1
ATOM 1919 O O . GLU A 1 256 ? 9.020 4.671 4.797 1.00 66.19 256 GLU A O 1
ATOM 1924 N N . ALA A 1 257 ? 9.763 2.614 4.333 1.00 71.19 257 ALA A N 1
ATOM 1925 C CA . ALA A 1 257 ? 8.561 1.930 4.833 1.00 71.19 257 ALA A CA 1
ATOM 1926 C C . ALA A 1 257 ? 8.498 1.830 6.371 1.00 71.19 257 ALA A C 1
ATOM 1928 O O . ALA A 1 257 ? 7.429 1.947 6.958 1.00 71.19 257 ALA A O 1
ATOM 1929 N N . ALA A 1 258 ? 9.642 1.679 7.049 1.00 76.69 258 ALA A N 1
ATOM 1930 C CA . ALA A 1 258 ? 9.658 1.402 8.489 1.00 76.69 258 ALA A CA 1
ATOM 1931 C C . ALA A 1 258 ? 9.105 2.556 9.349 1.00 76.69 258 ALA A C 1
ATOM 1933 O O . ALA A 1 258 ? 8.455 2.315 10.365 1.00 76.69 258 ALA A O 1
ATOM 1934 N N . VAL A 1 259 ? 9.381 3.809 8.965 1.00 85.12 259 VAL A N 1
ATOM 1935 C CA . VAL A 1 259 ? 8.967 4.992 9.739 1.00 85.12 259 VAL A CA 1
ATOM 1936 C C . VAL A 1 259 ? 7.460 5.261 9.615 1.00 85.12 259 VAL A C 1
ATOM 1938 O O . VAL A 1 259 ? 6.820 5.377 10.661 1.00 85.12 259 VAL A O 1
ATOM 1941 N N . PRO A 1 260 ? 6.862 5.328 8.408 1.00 84.12 260 PRO A N 1
ATOM 1942 C CA . PRO A 1 260 ? 5.417 5.446 8.243 1.00 84.12 260 PRO A CA 1
ATOM 1943 C C . PRO A 1 260 ? 4.656 4.306 8.913 1.00 84.12 260 PRO A C 1
ATOM 1945 O O . PRO A 1 260 ? 3.735 4.593 9.666 1.00 84.12 260 PRO A O 1
ATOM 1948 N N . ASP A 1 261 ? 5.097 3.050 8.760 1.00 84.31 261 ASP A N 1
ATOM 1949 C CA . ASP A 1 261 ? 4.444 1.902 9.405 1.00 84.31 261 ASP A CA 1
ATOM 1950 C C . ASP A 1 261 ? 4.411 2.064 10.933 1.00 84.31 261 ASP A C 1
ATOM 1952 O O . ASP A 1 261 ? 3.385 1.844 11.578 1.00 84.31 261 ASP A O 1
ATOM 1956 N N . PHE A 1 262 ? 5.520 2.507 11.536 1.00 89.38 262 PHE A N 1
ATOM 1957 C CA . PHE A 1 262 ? 5.577 2.787 12.970 1.00 89.38 262 PHE A CA 1
ATOM 1958 C C . PHE A 1 262 ? 4.636 3.928 13.384 1.00 89.38 262 PHE A C 1
ATOM 1960 O O . PHE A 1 262 ? 3.928 3.810 14.386 1.00 89.38 262 PHE A O 1
ATOM 1967 N N . VAL A 1 263 ? 4.617 5.028 12.626 1.00 91.25 263 VAL A N 1
ATOM 1968 C CA . VAL A 1 263 ? 3.755 6.188 12.902 1.00 91.25 263 VAL A CA 1
ATOM 1969 C C . VAL A 1 263 ? 2.279 5.822 12.749 1.00 91.25 263 VAL A C 1
ATOM 1971 O O . VAL A 1 263 ? 1.477 6.199 13.602 1.00 91.25 263 VAL A O 1
ATOM 1974 N N . ASP A 1 264 ? 1.925 5.048 11.728 1.00 90.56 264 ASP A N 1
ATOM 1975 C CA . ASP A 1 264 ? 0.568 4.562 11.485 1.00 90.56 264 ASP A CA 1
ATOM 1976 C C . ASP A 1 264 ? 0.104 3.642 12.615 1.00 90.56 264 ASP A C 1
ATOM 1978 O O . ASP A 1 264 ? -1.004 3.800 13.131 1.00 90.56 264 ASP A O 1
ATOM 1982 N N . LEU A 1 265 ? 0.972 2.737 13.078 1.00 89.81 265 LEU A N 1
ATOM 1983 C CA . LEU A 1 265 ? 0.696 1.876 14.229 1.00 89.81 265 LEU A CA 1
ATOM 1984 C C . LEU A 1 265 ? 0.526 2.672 15.526 1.00 89.81 265 LEU A C 1
ATOM 1986 O O . LEU A 1 265 ? -0.373 2.379 16.320 1.00 89.81 265 LEU A O 1
ATOM 1990 N N . LEU A 1 266 ? 1.372 3.677 15.755 1.00 92.62 266 LEU A N 1
ATOM 1991 C CA . LEU A 1 266 ? 1.270 4.559 16.914 1.00 92.62 266 LEU A CA 1
ATOM 1992 C C . LEU A 1 266 ? -0.038 5.357 16.876 1.00 92.62 266 LEU A C 1
ATOM 1994 O O . LEU A 1 266 ? -0.778 5.382 17.859 1.00 92.62 266 LEU A O 1
ATOM 1998 N N . ALA A 1 267 ? -0.345 5.973 15.733 1.00 92.31 267 ALA A N 1
ATOM 1999 C CA . ALA A 1 267 ? -1.556 6.756 15.528 1.00 92.31 267 ALA A CA 1
ATOM 2000 C C . ALA A 1 267 ? -2.813 5.896 15.685 1.00 92.31 267 ALA A C 1
ATOM 2002 O O . ALA A 1 267 ? -3.767 6.330 16.331 1.00 92.31 267 ALA A O 1
ATOM 2003 N N . LEU A 1 268 ? -2.800 4.672 15.149 1.00 92.81 268 LEU A N 1
ATOM 2004 C CA . LEU A 1 268 ? -3.882 3.706 15.298 1.00 92.81 268 LEU A CA 1
ATOM 2005 C C . LEU A 1 268 ? -4.136 3.382 16.775 1.00 92.81 268 LEU A C 1
ATOM 2007 O O . LEU A 1 268 ? -5.275 3.470 17.226 1.00 92.81 268 LEU A O 1
ATOM 2011 N N . GLN A 1 269 ? -3.086 3.076 17.542 1.00 91.81 269 GLN A N 1
ATOM 2012 C CA . GLN A 1 269 ? -3.217 2.753 18.966 1.00 91.81 269 GLN A CA 1
ATOM 2013 C C . GLN A 1 269 ? -3.692 3.940 19.810 1.00 91.81 269 GLN A C 1
ATOM 2015 O O . GLN A 1 269 ? -4.537 3.777 20.689 1.00 91.81 269 GLN A O 1
ATOM 2020 N N . VAL A 1 270 ? -3.181 5.144 19.548 1.00 92.69 270 VAL A N 1
ATOM 2021 C CA . VAL A 1 270 ? -3.630 6.353 20.258 1.00 92.69 270 VAL A CA 1
ATOM 2022 C C . VAL A 1 270 ? -5.101 6.635 19.949 1.00 92.69 270 VAL A C 1
ATOM 2024 O O . VAL A 1 270 ? -5.886 6.909 20.855 1.00 92.69 270 VAL A O 1
ATOM 2027 N N . ARG A 1 271 ? -5.508 6.516 18.681 1.00 90.06 271 ARG A N 1
ATOM 2028 C CA . ARG A 1 271 ? -6.898 6.743 18.258 1.00 90.06 271 ARG A CA 1
ATOM 2029 C C . ARG A 1 271 ? -7.866 5.676 18.747 1.00 90.06 271 ARG A C 1
ATOM 2031 O O . ARG A 1 271 ? -9.035 5.986 18.930 1.00 90.06 271 ARG A O 1
ATOM 2038 N N . SER A 1 272 ? -7.396 4.456 18.991 1.00 87.25 272 SER A N 1
ATOM 2039 C CA . SER A 1 272 ? -8.209 3.401 19.596 1.00 87.25 272 SER A CA 1
ATOM 2040 C C . SER A 1 272 ? -8.379 3.569 21.115 1.00 87.25 272 SER A C 1
ATOM 2042 O O . SER A 1 272 ? -8.986 2.713 21.756 1.00 87.25 272 SER A O 1
ATOM 2044 N N . GLY A 1 273 ? -7.837 4.643 21.704 1.00 88.19 273 GLY A N 1
ATOM 2045 C CA . GLY A 1 273 ? -7.998 4.986 23.117 1.00 88.19 273 GLY A CA 1
ATOM 2046 C C . GLY A 1 273 ? -6.847 4.548 24.024 1.00 88.19 273 GLY A C 1
ATOM 2047 O O . GLY A 1 273 ? -6.974 4.650 25.245 1.00 88.19 273 GLY A O 1
ATOM 2048 N N . ARG A 1 274 ? -5.714 4.068 23.484 1.00 90.06 274 ARG A N 1
ATOM 2049 C CA . ARG A 1 274 ? -4.553 3.739 24.326 1.00 90.06 274 ARG A CA 1
ATOM 2050 C C . ARG A 1 274 ? -3.800 4.995 24.769 1.00 90.06 274 ARG A C 1
ATOM 2052 O O . ARG A 1 274 ? -3.596 5.902 23.960 1.00 90.06 274 ARG A O 1
ATOM 2059 N N . PRO A 1 275 ? -3.284 5.024 26.012 1.00 91.88 275 PRO A N 1
ATOM 2060 C CA . PRO A 1 275 ? -2.382 6.079 26.454 1.00 91.88 275 PRO A CA 1
ATOM 2061 C C . PRO A 1 275 ? -1.153 6.189 25.531 1.00 91.88 275 PRO A C 1
ATOM 2063 O O . PRO A 1 275 ? -0.577 5.151 25.187 1.00 91.88 275 PRO A O 1
ATOM 2066 N N . PRO A 1 276 ? -0.689 7.405 25.177 1.00 91.12 276 PRO A N 1
ATOM 2067 C CA . PRO A 1 276 ? 0.418 7.599 24.235 1.00 91.12 276 PRO A CA 1
ATOM 2068 C C . PRO A 1 276 ? 1.706 6.851 24.597 1.00 91.12 276 PRO A C 1
ATOM 2070 O O . PRO A 1 276 ? 2.343 6.273 23.721 1.00 91.12 276 PRO A O 1
ATOM 2073 N N . ALA A 1 277 ? 2.059 6.794 25.884 1.00 90.25 277 ALA A N 1
ATOM 2074 C CA . ALA A 1 277 ? 3.233 6.056 26.347 1.00 90.25 277 ALA A CA 1
ATOM 2075 C C . ALA A 1 277 ? 3.107 4.546 26.075 1.00 90.25 277 ALA A C 1
ATOM 2077 O O . ALA A 1 277 ? 4.028 3.926 25.551 1.00 90.25 277 ALA A O 1
ATOM 2078 N N . LEU A 1 278 ? 1.941 3.953 26.357 1.00 90.12 278 LEU A N 1
ATOM 2079 C CA . LEU A 1 278 ? 1.699 2.531 26.110 1.00 90.12 278 LEU A CA 1
ATOM 2080 C C . LEU A 1 278 ? 1.635 2.221 24.608 1.00 90.12 278 LEU A C 1
ATOM 2082 O O . LEU A 1 278 ? 2.172 1.205 24.167 1.00 90.12 278 LEU A O 1
ATOM 2086 N N . ALA A 1 279 ? 1.014 3.108 23.829 1.00 91.25 279 ALA A N 1
ATOM 2087 C CA . ALA A 1 279 ? 0.966 3.011 22.375 1.00 91.25 279 ALA A CA 1
ATOM 2088 C C . ALA A 1 279 ? 2.378 3.025 21.768 1.00 91.25 279 ALA A C 1
ATOM 2090 O O . ALA A 1 279 ? 2.688 2.188 20.920 1.00 91.25 279 ALA A O 1
ATOM 2091 N N . PHE A 1 280 ? 3.255 3.909 22.260 1.00 92.12 280 PHE A N 1
ATOM 2092 C CA . PHE A 1 280 ? 4.658 3.973 21.850 1.00 92.12 280 PHE A CA 1
ATOM 2093 C C . PHE A 1 280 ? 5.417 2.690 22.184 1.00 92.12 280 PHE A C 1
ATOM 2095 O O . PHE A 1 280 ? 6.081 2.138 21.308 1.00 92.12 280 PHE A O 1
ATOM 2102 N N . LEU A 1 281 ? 5.284 2.169 23.408 1.00 91.12 281 LEU A N 1
ATOM 2103 C CA . LEU A 1 281 ? 5.937 0.917 23.807 1.00 91.12 281 LEU A CA 1
ATOM 2104 C C . LEU A 1 281 ? 5.512 -0.254 22.909 1.00 91.12 281 LEU A C 1
ATOM 2106 O O . LEU A 1 281 ? 6.358 -0.960 22.371 1.00 91.12 281 LEU A O 1
ATOM 2110 N N . ARG A 1 282 ? 4.206 -0.412 22.672 1.00 87.75 282 ARG A N 1
ATOM 2111 C CA . ARG A 1 282 ? 3.660 -1.488 21.830 1.00 87.75 282 ARG A CA 1
ATOM 2112 C C . ARG A 1 282 ? 4.037 -1.345 20.354 1.00 87.75 282 ARG A C 1
ATOM 2114 O O . ARG A 1 282 ? 4.288 -2.346 19.685 1.00 87.75 282 ARG A O 1
ATOM 2121 N N . ALA A 1 283 ? 4.064 -0.117 19.834 1.00 89.44 283 ALA A N 1
ATOM 2122 C CA . ALA A 1 283 ? 4.547 0.145 18.480 1.00 89.44 283 ALA A CA 1
ATOM 2123 C C . ALA A 1 283 ? 6.047 -0.176 18.360 1.00 89.44 283 ALA A C 1
ATOM 2125 O O . ALA A 1 283 ? 6.465 -0.761 17.363 1.00 89.44 283 ALA A O 1
ATOM 2126 N N . SER A 1 284 ? 6.836 0.125 19.398 1.00 90.31 284 SER A N 1
ATOM 2127 C CA . SER A 1 284 ? 8.281 -0.153 19.445 1.00 90.31 284 SER A CA 1
ATOM 2128 C C . SER A 1 284 ? 8.575 -1.653 19.469 1.00 90.31 284 SER A C 1
ATOM 2130 O O . SER A 1 284 ? 9.476 -2.106 18.769 1.00 90.31 284 SER A O 1
ATOM 2132 N N . ASP A 1 285 ? 7.774 -2.438 20.199 1.00 87.19 285 ASP A N 1
ATOM 2133 C CA . ASP A 1 285 ? 7.879 -3.906 20.223 1.00 87.19 285 ASP A CA 1
ATOM 2134 C C . ASP A 1 285 ? 7.613 -4.535 18.842 1.00 87.19 285 ASP A C 1
ATOM 2136 O O . ASP A 1 285 ? 8.087 -5.629 18.546 1.00 87.19 285 ASP A O 1
ATOM 2140 N N . SER A 1 286 ? 6.866 -3.833 17.985 1.00 83.06 286 SER A N 1
ATOM 2141 C CA . SER A 1 286 ? 6.525 -4.286 16.634 1.00 83.06 286 SER A CA 1
ATOM 2142 C C . SER A 1 286 ? 7.479 -3.772 15.551 1.00 83.06 286 SER A C 1
ATOM 2144 O O . SER A 1 286 ? 7.388 -4.206 14.404 1.00 83.06 286 SER A O 1
ATOM 2146 N N . ALA A 1 287 ? 8.352 -2.816 15.876 1.00 85.50 287 ALA A N 1
ATOM 2147 C CA . ALA A 1 287 ? 9.243 -2.186 14.914 1.00 85.50 287 ALA A CA 1
ATOM 2148 C C . ALA A 1 287 ? 10.496 -3.042 14.676 1.00 85.50 287 ALA A C 1
ATOM 2150 O O . ALA A 1 287 ? 11.161 -3.495 15.610 1.00 85.50 287 ALA A O 1
ATOM 2151 N N . THR A 1 288 ? 10.861 -3.228 13.407 1.00 80.94 288 THR A N 1
ATOM 2152 C CA . THR A 1 288 ? 12.044 -4.008 13.005 1.00 80.94 288 THR A CA 1
ATOM 2153 C C . THR A 1 288 ? 13.197 -3.124 12.521 1.00 80.94 288 THR A C 1
ATOM 2155 O O . THR A 1 288 ? 13.001 -1.970 12.141 1.00 80.94 288 THR A O 1
ATOM 2158 N N . GLY A 1 289 ? 14.414 -3.677 12.497 1.00 83.75 289 GLY A N 1
ATOM 2159 C CA . GLY A 1 289 ? 15.610 -2.999 11.982 1.00 83.75 289 GLY A CA 1
ATOM 2160 C C . GLY A 1 289 ? 16.105 -1.851 12.869 1.00 83.75 289 GLY A C 1
ATOM 2161 O O . GLY A 1 289 ? 15.797 -1.798 14.060 1.00 83.75 289 GLY A O 1
ATOM 2162 N N . GLY A 1 290 ? 16.861 -0.919 12.278 1.00 83.81 290 GLY A N 1
ATOM 2163 C CA . GLY A 1 290 ? 17.480 0.196 13.010 1.00 83.81 290 GLY A CA 1
ATOM 2164 C C . GLY A 1 290 ? 16.473 1.130 13.695 1.00 83.81 290 GLY A C 1
ATOM 2165 O O . GLY A 1 290 ? 16.748 1.642 14.776 1.00 83.81 290 GLY A O 1
ATOM 2166 N N . LEU A 1 291 ? 15.270 1.294 13.128 1.00 85.69 291 LEU A N 1
ATOM 2167 C CA . LEU A 1 291 ? 14.184 2.025 13.790 1.00 85.69 291 LEU A CA 1
ATOM 2168 C C . LEU A 1 291 ? 13.688 1.285 15.038 1.00 85.69 291 LEU A C 1
ATOM 2170 O O . LEU A 1 291 ? 13.460 1.908 16.072 1.00 85.69 291 LEU A O 1
ATOM 2174 N N . GLY A 1 292 ? 13.548 -0.040 14.963 1.00 85.56 292 GLY A N 1
ATOM 2175 C CA . GLY A 1 292 ? 13.184 -0.872 16.108 1.00 85.56 292 GLY A CA 1
ATOM 2176 C C . GLY A 1 292 ? 14.209 -0.800 17.238 1.00 85.56 292 GLY A C 1
ATOM 2177 O O . GLY A 1 292 ? 13.839 -0.743 18.403 1.00 85.56 292 GLY A O 1
ATOM 2178 N N . GLU A 1 293 ? 15.501 -0.769 16.913 1.00 87.88 293 GLU A N 1
ATOM 2179 C CA . GLU A 1 293 ? 16.567 -0.587 17.908 1.00 87.88 293 GLU A CA 1
ATOM 2180 C C . GLU A 1 293 ? 16.508 0.797 18.563 1.00 87.88 293 GLU A C 1
ATOM 2182 O O . GLU A 1 293 ? 16.518 0.895 19.790 1.00 87.88 293 GLU A O 1
ATOM 2187 N N . ALA A 1 294 ? 16.373 1.857 17.761 1.00 89.75 294 ALA A N 1
ATOM 2188 C CA . ALA A 1 294 ? 16.280 3.225 18.264 1.00 89.75 294 ALA A CA 1
ATOM 2189 C C . ALA A 1 294 ? 15.039 3.434 19.147 1.00 89.75 294 ALA A C 1
ATOM 2191 O O . ALA A 1 294 ? 15.137 3.967 20.251 1.00 89.75 294 ALA A O 1
ATOM 2192 N N . THR A 1 295 ? 13.871 2.973 18.697 1.00 91.25 295 THR A N 1
ATOM 2193 C CA . THR A 1 295 ? 12.613 3.091 19.452 1.00 91.25 295 THR A CA 1
ATOM 2194 C C . THR A 1 295 ? 12.634 2.255 20.727 1.00 91.25 295 THR A C 1
ATOM 2196 O O . THR A 1 295 ? 12.220 2.756 21.769 1.00 91.25 295 THR A O 1
ATOM 2199 N N . ARG A 1 296 ? 13.208 1.041 20.706 1.00 90.62 296 ARG A N 1
ATOM 2200 C CA . ARG A 1 296 ? 13.424 0.243 21.926 1.00 90.62 296 ARG A CA 1
ATOM 2201 C C . ARG A 1 296 ? 14.386 0.917 22.902 1.00 90.62 296 ARG A C 1
ATOM 2203 O O . ARG A 1 296 ? 14.125 0.877 24.097 1.00 90.62 296 ARG A O 1
ATOM 2210 N N . SER A 1 297 ? 15.435 1.584 22.420 1.00 91.38 297 SER A N 1
ATOM 2211 C CA . SER A 1 297 ? 16.336 2.364 23.281 1.00 91.38 297 SER A CA 1
ATOM 2212 C C . SER A 1 297 ? 15.634 3.554 23.942 1.00 91.38 297 SER A C 1
ATOM 2214 O O . SER A 1 297 ? 15.935 3.884 25.084 1.00 91.38 297 SER A O 1
ATOM 2216 N N . VAL A 1 298 ? 14.705 4.216 23.249 1.00 90.38 298 VAL A N 1
ATOM 2217 C CA . VAL A 1 298 ? 13.882 5.275 23.858 1.00 90.38 298 VAL A CA 1
ATOM 2218 C C . VAL A 1 298 ? 12.874 4.666 24.834 1.00 90.38 298 VAL A C 1
ATOM 2220 O O . VAL A 1 298 ? 12.676 5.184 25.929 1.00 90.38 298 VAL A O 1
ATOM 2223 N N . ALA A 1 299 ? 12.271 3.534 24.472 1.00 89.06 299 ALA A N 1
ATOM 2224 C CA . ALA A 1 299 ? 11.318 2.811 25.303 1.00 89.06 299 ALA A CA 1
ATOM 2225 C C . ALA A 1 299 ? 11.926 2.335 26.631 1.00 89.06 299 ALA A C 1
ATOM 2227 O O . ALA A 1 299 ? 11.228 2.365 27.641 1.00 89.06 299 ALA A O 1
ATOM 2228 N N . THR A 1 300 ? 13.197 1.918 26.652 1.00 88.81 300 THR A N 1
ATOM 2229 C CA . THR A 1 300 ? 13.891 1.562 27.900 1.00 88.81 300 THR A CA 1
ATOM 2230 C C . THR A 1 300 ? 14.045 2.775 28.808 1.00 88.81 300 THR A C 1
ATOM 2232 O O . THR A 1 300 ? 13.672 2.692 29.968 1.00 88.81 300 THR A O 1
ATOM 2235 N N . VAL A 1 301 ? 14.450 3.932 28.270 1.00 87.94 301 VAL A N 1
ATOM 2236 C CA . VAL A 1 301 ? 14.549 5.175 29.059 1.00 87.94 301 VAL A CA 1
ATOM 2237 C C . VAL A 1 301 ? 13.188 5.563 29.644 1.00 87.94 301 VAL A C 1
ATOM 2239 O O . VAL A 1 301 ? 13.082 5.824 30.832 1.00 87.94 301 VAL A O 1
ATOM 2242 N N . VAL A 1 302 ? 12.119 5.510 28.842 1.00 83.44 302 VAL A N 1
ATOM 2243 C CA . VAL A 1 302 ? 10.755 5.825 29.308 1.00 83.44 302 VAL A CA 1
ATOM 2244 C C . VAL A 1 302 ? 10.252 4.843 30.377 1.00 83.44 302 VAL A C 1
ATOM 2246 O O . VAL A 1 302 ? 9.434 5.225 31.211 1.00 83.44 302 VAL A O 1
ATOM 2249 N N . ARG A 1 303 ? 10.701 3.579 30.357 1.00 81.94 303 ARG A N 1
ATOM 2250 C CA . ARG A 1 303 ? 10.367 2.588 31.396 1.00 81.94 303 ARG A CA 1
ATOM 2251 C C . ARG A 1 303 ? 11.140 2.820 32.694 1.00 81.94 303 ARG A C 1
ATOM 2253 O O . ARG A 1 303 ? 10.595 2.516 33.752 1.00 81.94 303 ARG A O 1
ATOM 2260 N N . ASP A 1 304 ? 12.358 3.346 32.600 1.00 83.75 304 ASP A N 1
ATOM 2261 C CA . ASP A 1 304 ? 13.282 3.482 33.729 1.00 83.75 304 ASP A CA 1
ATOM 2262 C C . ASP A 1 304 ? 13.144 4.823 34.483 1.00 83.75 304 ASP A C 1
ATOM 2264 O O . ASP A 1 304 ? 13.593 4.913 35.627 1.00 83.75 304 ASP A O 1
ATOM 2268 N N . GLY A 1 305 ? 12.460 5.819 33.899 1.00 70.44 305 GLY A N 1
ATOM 2269 C CA . GLY A 1 305 ? 12.132 7.110 34.529 1.00 70.44 305 GLY A CA 1
ATOM 2270 C C . GLY A 1 305 ? 13.120 8.215 34.192 1.00 70.44 305 GLY A C 1
ATOM 2271 O O . GLY A 1 305 ? 13.654 8.822 35.146 1.00 70.44 305 GLY A O 1
#

Secondary structure (DSSP, 8-state):
--HHHHHHHHHHHHHHHHHHHHHHHHHHHTSSS--S---HHHHHHHHHHHTS-HHHHHHHHHHHHHHHHHHHHHHHHHHHHHHHHTTS----HHHHHHHHHHHHHHHHHTT--HHHHHHHHHHHHT-GGGHHHHHHHHHT--GGGS---SHHHHHHHHHHTTS-HHHHHHHHHHHHHHHHHHHHHHHHHHHHHHHHHHHHHHHHHHHHHHHHHH-HHHHHHHHSHHHHHHHHHHHHHHHHHHHHHHHHHHHHHHHHHHHHHHHHHHHHHHHTT--HHHHHHHHHHH--HHHHHHHHHHHHHHHH-

Radius of gyration: 31.68 Å; chains: 1; bounding box: 66×31×101 Å

Sequence (305 aa):
MTESALSGVALIGVAFVSVAIPVLLGAGGVLLFGARMVPRWRLRHMALRRLRTPHAAVVAIDIAREQVVRHLTGLITPVRSRISRRHHVEQSRDERCADVLDSVARELRLGASLHAALASAIERHQFDEWQWLAQAAQRGDPLTTIGADDLATRAIALAAEGCDAVCATESAARTLRANAAIAADSHAAVAHTRASMNVLAAVPLTIAAWLVVRDGGAREFFASPPGVGCVVGGVALHWLGRCWVARLAREARRTEAAVPDFVDLLALQVRSGRPPALAFLRASDSATGGLGEATRSVATVVRDG

Foldseek 3Di:
DPPVVVVPVCCVVCVVVVVVVCVLCVVVVVPPPDPDDDDPVVVVVVVVVVVVPPPVVVVVLVVVVVVVVVVVVVVVVVVVVVVVVVVPPPDPPLLLLLQLLVQLLVVVVVVDDSLVSNLVSCVVSVVVVCVVVNVCSVVVHQLLPPDPVDLSSVLSNLVSVVFQNNQLSNLSSVLSVVVSVVVVVVVVVVVVVVVVVVVVVVVVVVVLVVCCSPDPVSSVQCVDPVNVVVVVVVVVVVVVVVVVVVVVVVVVVVVVPQPSRLVSQLVSCVSSPDDSLVSLLVSLVVGDDPSNVVSVVVNVVVVVD

pLDDT: mean 74.28, std 20.52, range [31.64, 97.44]